Protein AF-A0A833WB26-F1 (afdb_monomer)

pLDDT: mean 73.4, std 17.18, range [27.8, 94.88]

Organism: NCBI:txid561572

Nearest PDB structures (foldseek):
  5wxl-assembly1_A  TM=3.916E-01  e=1.338E+00  Saccharomyces cerevisiae S288C

Mean predicted aligned error: 15.96 Å

Sequence (352 aa):
MNYSVNKNLWYTTKKILKSLMNDRKTENNRADESDQFDPLLIVMEIFLPLCTLGVLIVVKVLPPNPNYPAMTTQRQEGGIFETFNGYKNNTIAVVPNSTETLTFLNSMNTLWLSMWDYPGKLPLNFMVFDTKDDLQAAYWRDPYSVPLAVIFEDSKPISQHLLYEIRTNPSYTNPPSPTELYSAPVTCRKDTSHWLGGVLSIETGGSCPVNNYLHSGFLALQMIVDITKIRLDTGNTDLTVPDIKLEMFPKEAFTADWMLAFRVVIPLFMVLALSQFVTYLLILIVGEKEKKIKEGMKIMGLKDSIFWWVIVVHYLQRFCLITLCCWSNTTVYITNVSTHTLFTNIPFGSAL

Foldseek 3Di:
DDDDDDPVVVVVVVVVVVVVVVVVVVVVVCVVVPVPPPVVVVCCLQVVLVVLVVVLVCLVPQDDALWFAWFPDKDWPDFLCPLVQDPDLAEEEEDADAPQVVVLLVLLQVQQVLQDDDPPGDTRHYHHYRDPVVVVVVCVVPVVNHQKYKYFPDSHCQPDPTDIDIDGRPVDLDQDDPVDPDDDLLACRDPPPRVCCVVVVNCNRNHHSRCSCRNSSVVVVVVSSVVSNVCSVVVDPPDHDDRDIDIDDIHHIGGHPVVVVCVVVSVVSVVVSVVSLVVVLVVVVVVCVVVVVLVVVVVVVDDSVVVVVVSVVVSVVSVVVSVVVVVVVVVVVVVVVVVVVVVVPDPPPDDD

InterPro domains:
  IPR026082 ABC transporter A [PTHR19229] (41-335)

Radius of gyration: 39.88 Å; Cα contacts (8 Å, |Δi|>4): 317; chains: 1; bounding box: 68×79×128 Å

Solvent-accessible surface area (backbone atoms only — not comparable to full-atom values): 20604 Å² total; per-residue (Å²): 135,79,90,77,80,62,68,67,57,58,56,51,52,54,51,51,53,52,48,57,54,49,51,52,52,52,48,59,61,38,60,77,71,51,86,62,78,54,65,66,58,56,49,50,65,53,48,52,55,51,50,45,50,50,50,50,51,47,67,65,65,64,60,74,85,46,71,44,76,57,39,81,65,68,46,75,80,48,55,40,55,55,65,75,70,46,98,62,88,64,39,35,30,35,28,42,66,33,76,46,37,54,52,48,54,50,52,36,37,54,51,57,59,68,67,53,94,60,94,84,77,76,74,78,44,74,46,75,26,69,42,75,64,56,48,49,54,48,35,73,74,40,60,84,68,42,54,33,34,42,36,39,78,54,69,41,55,75,86,46,83,77,50,70,47,80,47,69,30,81,94,52,64,47,54,66,61,89,85,61,87,73,77,63,90,51,44,63,50,57,80,47,78,51,85,54,26,82,76,68,76,41,78,52,8,47,60,43,64,71,54,23,35,45,70,45,30,53,55,34,53,51,49,48,53,53,51,40,48,53,34,62,77,67,67,47,87,82,73,75,77,75,93,58,66,48,66,48,78,60,43,74,63,45,71,48,68,68,54,58,56,49,65,56,50,52,58,52,53,51,51,56,42,52,48,54,59,53,52,53,53,50,53,52,54,49,53,43,54,74,70,37,48,68,59,54,42,47,76,74,69,52,61,74,66,57,58,57,50,52,53,52,51,54,49,51,53,55,51,49,54,51,51,53,54,51,48,53,53,49,51,56,48,52,57,52,50,48,52,56,58,54,70,73,67,62,79,84,72,77,88,126

Structure (mmCIF, N/CA/C/O backbone):
data_AF-A0A833WB26-F1
#
_entry.id   AF-A0A833WB26-F1
#
loop_
_atom_site.group_PDB
_atom_site.id
_atom_site.type_symbol
_atom_site.label_atom_id
_atom_site.label_alt_id
_atom_site.label_comp_id
_atom_site.label_asym_id
_atom_site.label_entity_id
_atom_site.label_seq_id
_atom_site.pdbx_PDB_ins_code
_atom_site.Cartn_x
_atom_site.Cartn_y
_atom_site.Cartn_z
_atom_site.occupancy
_atom_site.B_iso_or_equiv
_atom_site.auth_seq_id
_atom_site.auth_comp_id
_atom_site.auth_asym_id
_atom_site.auth_atom_id
_atom_site.pdbx_PDB_model_num
ATOM 1 N N . MET A 1 1 ? -2.849 -41.726 -89.748 1.00 28.09 1 MET A N 1
ATOM 2 C CA . MET A 1 1 ? -3.357 -41.104 -90.987 1.00 28.09 1 MET A CA 1
ATOM 3 C C . MET A 1 1 ? -3.658 -39.642 -90.684 1.00 28.09 1 MET A C 1
ATOM 5 O O . MET A 1 1 ? -4.368 -39.378 -89.728 1.00 28.09 1 MET A O 1
ATOM 9 N N . ASN A 1 2 ? -3.052 -38.744 -91.461 1.00 29.23 2 ASN A N 1
ATOM 10 C CA . ASN A 1 2 ? -3.297 -37.302 -91.583 1.00 29.23 2 ASN A CA 1
ATOM 11 C C . ASN A 1 2 ? -3.030 -36.355 -90.400 1.00 29.23 2 ASN A C 1
ATOM 13 O O . ASN A 1 2 ? -3.883 -36.041 -89.576 1.00 29.23 2 ASN A O 1
ATOM 17 N N . TYR A 1 3 ? -1.831 -35.771 -90.484 1.00 33.31 3 TYR A N 1
ATOM 18 C CA . TYR A 1 3 ? -1.552 -34.370 -90.191 1.00 33.31 3 TYR A CA 1
ATOM 19 C C . TYR A 1 3 ? -2.647 -33.444 -90.747 1.00 33.31 3 TYR A C 1
ATOM 21 O O . TYR A 1 3 ? -2.842 -33.356 -91.956 1.00 33.31 3 TYR A O 1
ATOM 29 N N . SER A 1 4 ? -3.268 -32.667 -89.867 1.00 34.56 4 SER A N 1
ATOM 30 C CA . SER A 1 4 ? -3.793 -31.344 -90.206 1.00 34.56 4 SER A CA 1
ATOM 31 C C . SER A 1 4 ? -3.419 -30.403 -89.068 1.00 34.56 4 SER A C 1
ATOM 33 O O . SER A 1 4 ? -4.192 -30.129 -88.152 1.00 34.56 4 SER A O 1
ATOM 35 N N . VAL A 1 5 ? -2.152 -29.985 -89.085 1.00 43.03 5 VAL A N 1
ATOM 36 C CA . VAL A 1 5 ? -1.628 -28.959 -88.186 1.00 43.03 5 VAL A CA 1
ATOM 37 C C . VAL A 1 5 ? -2.242 -27.627 -88.595 1.00 43.03 5 VAL A C 1
ATOM 39 O O . VAL A 1 5 ? -2.109 -27.152 -89.723 1.00 43.03 5 VAL A O 1
ATOM 42 N N . ASN A 1 6 ? -2.951 -27.051 -87.638 1.00 41.75 6 ASN A N 1
ATOM 43 C CA . ASN A 1 6 ? -3.717 -25.828 -87.729 1.00 41.75 6 ASN A CA 1
ATOM 44 C C . ASN A 1 6 ? -2.808 -24.628 -88.081 1.00 41.75 6 ASN A C 1
ATOM 46 O O . ASN A 1 6 ? -2.113 -24.089 -87.217 1.00 41.75 6 ASN A O 1
ATOM 50 N N . LYS A 1 7 ? -2.817 -24.189 -89.352 1.00 47.81 7 LYS A N 1
ATOM 51 C CA . LYS A 1 7 ? -2.104 -22.986 -89.844 1.00 47.81 7 LYS A CA 1
ATOM 52 C C . LYS A 1 7 ? -2.431 -21.723 -89.033 1.00 47.81 7 LYS A C 1
ATOM 54 O O . LYS A 1 7 ? -1.592 -20.825 -88.956 1.00 47.81 7 LYS A O 1
ATOM 59 N N . ASN A 1 8 ? -3.593 -21.669 -88.378 1.00 48.38 8 ASN A N 1
ATOM 60 C CA . ASN A 1 8 ? -3.980 -20.527 -87.551 1.00 48.38 8 ASN A CA 1
ATOM 61 C C . ASN A 1 8 ? -3.192 -20.459 -86.238 1.00 48.38 8 ASN A C 1
ATOM 63 O O . ASN A 1 8 ? -2.935 -19.362 -85.747 1.00 48.38 8 ASN A O 1
ATOM 67 N N . LEU A 1 9 ? -2.722 -21.588 -85.699 1.00 44.88 9 LEU A N 1
ATOM 68 C CA . LEU A 1 9 ? -1.965 -21.593 -84.445 1.00 44.88 9 LEU A CA 1
ATOM 69 C C . LEU A 1 9 ? -0.570 -20.975 -84.635 1.00 44.88 9 LEU A C 1
ATOM 71 O O . LEU A 1 9 ? -0.159 -20.140 -83.835 1.00 44.88 9 LEU A O 1
ATOM 75 N N . TRP A 1 10 ? 0.099 -21.281 -85.755 1.00 40.69 10 TRP A N 1
ATOM 76 C CA . TRP A 1 10 ? 1.429 -20.746 -86.080 1.00 40.69 10 TRP A CA 1
ATOM 77 C C . TRP A 1 10 ? 1.415 -19.237 -86.374 1.00 40.69 10 TRP A C 1
ATOM 79 O O . TRP A 1 10 ? 2.303 -18.502 -85.932 1.00 40.69 10 TRP A O 1
ATOM 89 N N . TYR A 1 11 ? 0.379 -18.746 -87.066 1.00 43.97 11 TYR A N 1
ATOM 90 C CA . TYR A 1 11 ? 0.199 -17.309 -87.309 1.00 43.97 11 TYR A CA 1
ATOM 91 C C . TYR A 1 11 ? -0.094 -16.531 -86.020 1.00 43.97 11 TYR A C 1
ATOM 93 O O . TYR A 1 11 ? 0.410 -15.418 -85.847 1.00 43.97 11 TYR A O 1
ATOM 101 N N . THR A 1 12 ? -0.834 -17.132 -85.086 1.00 51.19 12 THR A N 1
ATOM 102 C CA . THR A 1 12 ? -1.170 -16.505 -83.800 1.00 51.19 12 THR A CA 1
ATOM 103 C C . THR A 1 12 ? 0.053 -16.448 -82.879 1.00 51.19 12 THR A C 1
ATOM 105 O O . THR A 1 12 ? 0.361 -15.388 -82.335 1.00 51.19 12 THR A O 1
ATOM 108 N N . THR A 1 13 ? 0.856 -17.517 -82.810 1.00 46.50 13 THR A N 1
ATOM 109 C CA . THR A 1 13 ? 2.117 -17.522 -82.045 1.00 46.50 13 THR A CA 1
ATOM 110 C C . THR A 1 13 ? 3.165 -16.565 -82.612 1.00 46.50 13 THR A C 1
ATOM 112 O O . THR A 1 13 ? 3.877 -15.913 -81.851 1.00 46.50 13 THR A O 1
ATOM 115 N N . LYS A 1 14 ? 3.239 -16.397 -83.939 1.00 51.91 14 LYS A N 1
ATOM 116 C CA . LYS A 1 14 ? 4.192 -15.467 -84.570 1.00 51.91 14 LYS A CA 1
ATOM 117 C C . LYS A 1 14 ? 3.815 -13.996 -84.339 1.00 51.91 14 LYS A C 1
ATOM 119 O O . LYS A 1 14 ? 4.703 -13.151 -84.238 1.00 51.91 14 LYS A O 1
ATOM 124 N N . LYS A 1 15 ? 2.517 -13.689 -84.212 1.00 52.72 15 LYS A N 1
ATOM 125 C CA . LYS A 1 15 ? 2.002 -12.343 -83.901 1.00 52.72 15 LYS A CA 1
ATOM 126 C C . LYS A 1 15 ? 2.241 -11.967 -82.432 1.00 52.72 15 LYS A C 1
ATOM 128 O O . LYS A 1 15 ? 2.684 -10.854 -82.166 1.00 52.72 15 LYS A O 1
ATOM 133 N N . ILE A 1 16 ? 2.053 -12.914 -81.510 1.00 62.25 16 ILE A N 1
ATOM 134 C CA . ILE A 1 16 ? 2.321 -12.730 -80.072 1.00 62.25 16 ILE A CA 1
ATOM 135 C C . ILE A 1 16 ? 3.827 -12.583 -79.810 1.00 62.25 16 ILE A C 1
ATOM 137 O O . ILE A 1 16 ? 4.239 -11.656 -79.120 1.00 62.25 16 ILE A O 1
ATOM 141 N N . LEU A 1 17 ? 4.674 -13.407 -80.438 1.00 51.88 17 LEU A N 1
ATOM 142 C CA . LEU A 1 17 ? 6.130 -13.304 -80.286 1.00 51.88 17 LEU A CA 1
ATOM 143 C C . LEU A 1 17 ? 6.686 -11.992 -80.869 1.00 51.88 17 LEU A C 1
ATOM 145 O O . LEU A 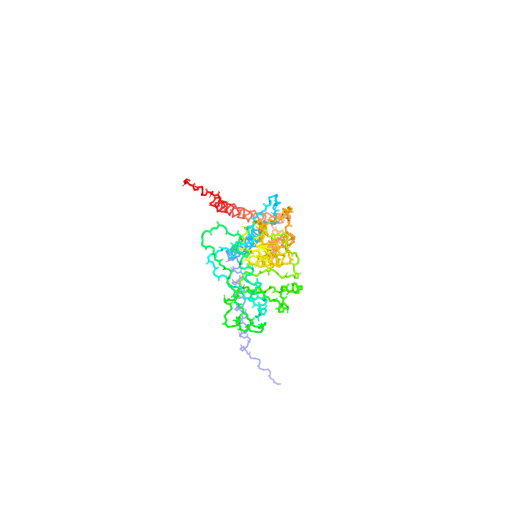1 17 ? 7.603 -11.403 -80.303 1.00 51.88 17 LEU A O 1
ATOM 149 N N . LYS A 1 18 ? 6.112 -11.491 -81.973 1.00 54.81 18 LYS A N 1
ATOM 150 C CA . LYS A 1 18 ? 6.490 -10.191 -82.547 1.00 54.81 18 LYS A CA 1
ATOM 151 C C . LYS A 1 18 ? 6.025 -9.011 -81.681 1.00 54.81 18 LYS A C 1
ATOM 153 O O . LYS A 1 18 ? 6.738 -8.017 -81.643 1.00 54.81 18 LYS A O 1
ATOM 158 N N . SER A 1 19 ? 4.905 -9.138 -80.960 1.00 56.72 19 SER A N 1
ATOM 159 C CA . SER A 1 19 ? 4.464 -8.153 -79.956 1.00 56.72 19 SER A CA 1
ATOM 160 C C . SER A 1 19 ? 5.406 -8.137 -78.751 1.00 56.72 19 SER A C 1
ATOM 162 O O . SER A 1 19 ? 5.963 -7.096 -78.435 1.00 56.72 19 SER A O 1
ATOM 164 N N . LEU A 1 20 ? 5.720 -9.308 -78.186 1.00 55.00 20 LEU A N 1
ATOM 165 C CA . LEU A 1 20 ? 6.611 -9.436 -77.026 1.00 55.00 20 LEU A CA 1
ATOM 166 C C . LEU A 1 20 ? 8.060 -9.004 -77.313 1.00 55.00 20 LEU A C 1
ATOM 168 O O . LEU A 1 20 ? 8.750 -8.510 -76.425 1.00 55.00 20 LEU A O 1
ATOM 172 N N . MET A 1 21 ? 8.545 -9.163 -78.550 1.00 53.06 21 MET A N 1
ATOM 173 C CA . MET A 1 21 ? 9.855 -8.634 -78.955 1.00 53.06 21 MET A CA 1
ATOM 174 C C . MET A 1 21 ? 9.839 -7.116 -79.188 1.00 53.06 21 MET A C 1
ATOM 176 O O . MET A 1 21 ? 10.875 -6.476 -79.024 1.00 53.06 21 MET A O 1
ATOM 180 N N . ASN A 1 22 ? 8.693 -6.534 -79.558 1.00 49.31 22 ASN A N 1
ATOM 181 C CA . ASN A 1 22 ? 8.547 -5.088 -79.728 1.00 49.31 22 ASN A CA 1
ATOM 182 C C . ASN A 1 22 ? 8.362 -4.379 -78.375 1.00 49.31 22 ASN A C 1
ATOM 184 O O . ASN A 1 22 ? 8.933 -3.308 -78.179 1.00 49.31 22 ASN A O 1
ATOM 188 N N . ASP A 1 23 ? 7.673 -5.024 -77.428 1.00 52.50 23 ASP A N 1
ATOM 189 C CA . ASP A 1 23 ? 7.557 -4.588 -76.031 1.00 52.50 23 ASP A CA 1
ATOM 190 C C . ASP A 1 23 ? 8.924 -4.623 -75.331 1.00 52.50 23 ASP A C 1
ATOM 192 O O . ASP A 1 23 ? 9.338 -3.630 -74.744 1.00 52.50 23 ASP A O 1
ATOM 196 N N . ARG A 1 24 ? 9.726 -5.681 -75.528 1.00 47.38 24 ARG A N 1
ATOM 197 C CA . ARG A 1 24 ? 11.101 -5.737 -74.990 1.00 47.38 24 ARG A CA 1
ATOM 198 C C . ARG A 1 24 ? 12.038 -4.688 -75.609 1.00 47.38 24 ARG A C 1
ATOM 200 O O . ARG A 1 24 ? 12.962 -4.213 -74.957 1.00 47.38 24 ARG A O 1
ATOM 207 N N . LYS A 1 25 ? 11.816 -4.306 -76.874 1.00 46.22 25 LYS A N 1
ATOM 208 C CA . LYS A 1 25 ? 12.602 -3.260 -77.555 1.00 46.22 25 LYS A CA 1
ATOM 209 C C . LYS A 1 25 ? 12.180 -1.847 -77.132 1.00 46.22 25 LYS A C 1
ATOM 211 O O . LYS A 1 25 ? 13.018 -0.955 -77.111 1.00 46.22 25 LYS A O 1
ATOM 216 N N . THR A 1 26 ? 10.915 -1.647 -76.756 1.00 41.16 26 THR A N 1
ATOM 217 C CA . THR A 1 26 ? 10.441 -0.393 -76.144 1.00 41.16 26 THR A CA 1
ATOM 218 C C . THR A 1 26 ? 10.771 -0.307 -74.656 1.00 41.16 26 THR A C 1
ATOM 220 O O . THR A 1 26 ? 10.942 0.794 -74.159 1.00 41.16 26 THR A O 1
ATOM 223 N N . GLU A 1 27 ? 10.939 -1.427 -73.956 1.00 45.81 27 GLU A N 1
ATOM 224 C CA . GLU A 1 27 ? 11.444 -1.471 -72.579 1.00 45.81 27 GLU A CA 1
ATOM 225 C C . GLU A 1 27 ? 12.950 -1.178 -72.516 1.00 45.81 27 GLU A C 1
ATOM 227 O O . GLU A 1 27 ? 13.361 -0.352 -71.715 1.00 45.81 27 GLU A O 1
ATOM 232 N N . ASN A 1 28 ? 13.763 -1.704 -73.443 1.00 40.66 28 ASN A N 1
ATOM 233 C CA . ASN A 1 28 ? 15.179 -1.314 -73.551 1.00 40.66 28 ASN A CA 1
ATOM 234 C C . ASN A 1 28 ? 15.384 0.141 -74.008 1.00 40.66 28 ASN A C 1
ATOM 236 O O . ASN A 1 28 ? 16.352 0.766 -73.595 1.00 40.66 28 ASN A O 1
ATOM 240 N N . ASN A 1 29 ? 14.486 0.689 -74.835 1.00 35.72 29 ASN A N 1
ATOM 241 C CA . ASN A 1 29 ? 14.531 2.106 -75.210 1.00 35.72 29 ASN A CA 1
ATOM 242 C C . ASN A 1 29 ? 13.906 3.027 -74.140 1.00 35.72 29 ASN A C 1
ATOM 244 O O . ASN A 1 29 ? 14.182 4.217 -74.160 1.00 35.72 29 ASN A O 1
ATOM 248 N N . ARG A 1 30 ? 13.096 2.499 -73.206 1.00 33.34 30 ARG A N 1
ATOM 249 C CA . ARG A 1 30 ? 12.669 3.214 -71.986 1.00 33.34 30 ARG A CA 1
ATOM 250 C C . ARG A 1 30 ? 13.653 3.062 -70.833 1.00 33.34 30 ARG A C 1
ATOM 252 O O . ARG A 1 30 ? 13.645 3.908 -69.960 1.00 33.34 30 ARG A O 1
ATOM 259 N N . ALA A 1 31 ? 14.504 2.041 -70.828 1.00 40.03 31 ALA A N 1
ATOM 260 C CA . ALA A 1 31 ? 15.554 1.886 -69.823 1.00 40.03 31 ALA A CA 1
ATOM 261 C C . ALA A 1 31 ? 16.672 2.939 -69.961 1.00 40.03 31 ALA A C 1
ATOM 263 O O . ALA A 1 31 ? 17.399 3.172 -69.001 1.00 40.03 31 ALA A O 1
ATOM 264 N N . ASP A 1 32 ? 16.782 3.589 -71.126 1.00 34.16 32 ASP A N 1
ATOM 265 C CA . ASP A 1 32 ? 17.626 4.778 -71.343 1.00 34.16 32 ASP A CA 1
ATOM 266 C C . ASP A 1 32 ? 16.893 6.089 -70.958 1.00 34.16 32 ASP A C 1
ATOM 268 O O . ASP A 1 32 ? 17.500 7.142 -70.811 1.00 34.16 32 ASP A O 1
ATOM 272 N N . GLU A 1 33 ? 15.577 6.016 -70.723 1.00 37.03 33 GLU A N 1
ATOM 273 C CA . GLU A 1 33 ? 14.699 7.109 -70.271 1.00 37.03 33 GLU A CA 1
ATOM 274 C C . GLU A 1 33 ? 13.988 6.714 -68.960 1.00 37.03 33 GLU A C 1
ATOM 276 O O . GLU A 1 33 ? 12.815 6.991 -68.724 1.00 37.03 33 GLU A O 1
ATOM 281 N N . SER A 1 34 ? 14.701 5.983 -68.102 1.00 33.09 34 SER A N 1
ATOM 282 C CA . SER A 1 34 ? 14.280 5.665 -66.739 1.00 33.09 34 SER A CA 1
ATOM 283 C C . SER A 1 34 ? 15.475 5.634 -65.784 1.00 33.09 34 SER A C 1
ATOM 285 O O . SER A 1 34 ? 15.494 4.867 -64.824 1.00 33.09 34 SER A O 1
ATOM 287 N N . ASP A 1 35 ? 16.411 6.569 -65.961 1.00 42.72 35 ASP A N 1
ATOM 288 C CA . ASP A 1 35 ? 17.008 7.286 -64.823 1.00 42.72 35 ASP A CA 1
ATOM 289 C C . ASP A 1 35 ? 15.943 8.216 -64.193 1.00 42.72 35 ASP A C 1
ATOM 291 O O . ASP A 1 35 ? 16.175 9.383 -63.872 1.00 42.72 35 ASP A O 1
ATOM 295 N N . GLN A 1 36 ? 14.722 7.697 -64.019 1.00 38.12 36 GLN A N 1
ATOM 296 C CA . GLN A 1 36 ? 13.722 8.317 -63.181 1.00 38.12 36 GLN A CA 1
ATOM 297 C C . GLN A 1 36 ? 14.210 8.060 -61.763 1.00 38.12 36 GLN A C 1
ATOM 299 O O . GLN A 1 36 ? 14.011 7.003 -61.177 1.00 38.12 36 GLN A O 1
ATOM 304 N N . PHE A 1 37 ? 14.948 9.042 -61.264 1.00 49.12 37 PHE A N 1
ATOM 305 C CA . PHE A 1 37 ? 15.124 9.348 -59.860 1.00 49.12 37 PHE A CA 1
ATOM 306 C C . PHE A 1 37 ? 13.787 9.109 -59.146 1.00 49.12 37 PHE A C 1
ATOM 308 O O . PHE A 1 37 ? 12.926 9.983 -59.181 1.00 49.12 37 PHE A O 1
ATOM 315 N N . ASP A 1 38 ? 13.565 7.912 -58.594 1.00 45.72 38 ASP A N 1
ATOM 316 C CA . ASP A 1 38 ? 12.311 7.561 -5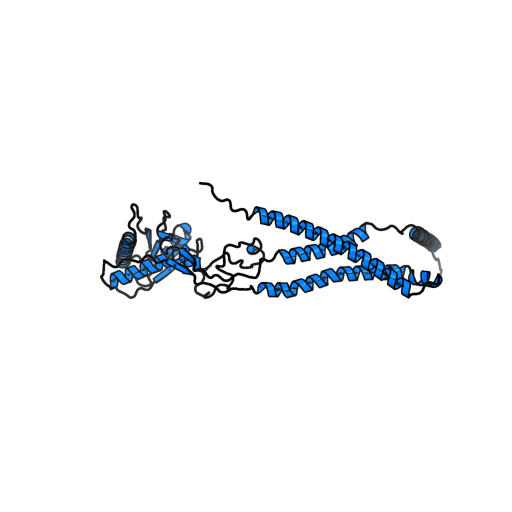7.932 1.00 45.72 38 ASP A CA 1
ATOM 317 C C . ASP A 1 38 ? 12.274 8.310 -56.596 1.00 45.72 38 ASP A C 1
ATOM 319 O O . ASP A 1 38 ? 12.928 7.892 -55.631 1.00 45.72 38 ASP A O 1
ATOM 323 N N . PRO A 1 39 ? 11.525 9.425 -56.488 1.00 55.66 39 PRO A N 1
ATOM 324 C CA . PRO A 1 39 ? 11.541 10.237 -55.276 1.00 55.66 39 PRO A CA 1
ATOM 325 C C . PRO A 1 39 ? 11.022 9.432 -54.079 1.00 55.66 39 PRO A C 1
ATOM 327 O O . PRO A 1 39 ? 11.408 9.685 -52.944 1.00 55.66 39 PRO A O 1
ATOM 330 N N . LEU A 1 40 ? 10.191 8.419 -54.333 1.00 57.34 40 LEU A N 1
ATOM 331 C CA . LEU A 1 40 ? 9.609 7.547 -53.324 1.00 57.34 40 LEU A CA 1
ATOM 332 C C . LEU A 1 40 ? 10.649 6.616 -52.680 1.00 57.34 40 LEU A C 1
ATOM 334 O O . LEU A 1 40 ? 10.592 6.398 -51.472 1.00 57.34 40 LEU A O 1
ATOM 338 N N . LEU A 1 41 ? 11.636 6.136 -53.445 1.00 63.09 41 LEU A N 1
ATOM 339 C CA . LEU A 1 41 ? 12.717 5.297 -52.921 1.00 63.09 41 LEU A CA 1
ATOM 340 C C . LEU A 1 41 ? 13.635 6.110 -51.998 1.00 63.09 41 LEU A C 1
ATOM 342 O O . LEU A 1 41 ? 13.956 5.665 -50.904 1.00 63.09 41 LEU A O 1
ATOM 346 N N . ILE A 1 42 ? 13.969 7.341 -52.397 1.00 63.53 42 ILE A N 1
ATOM 347 C CA . ILE A 1 42 ? 14.797 8.270 -51.609 1.00 63.53 42 ILE A CA 1
ATOM 348 C C . ILE A 1 42 ? 14.058 8.723 -50.344 1.00 63.53 42 ILE A C 1
ATOM 350 O O . ILE A 1 42 ? 14.654 8.840 -49.272 1.00 63.53 42 ILE A O 1
ATOM 354 N N . VAL A 1 43 ? 12.745 8.949 -50.443 1.00 63.78 43 VAL A N 1
ATOM 355 C CA . VAL A 1 43 ? 11.903 9.246 -49.280 1.00 63.78 43 VAL A CA 1
ATOM 356 C C . VAL A 1 43 ? 11.903 8.065 -48.309 1.00 63.78 43 VAL A C 1
ATOM 358 O O . VAL A 1 43 ? 12.092 8.283 -47.117 1.00 63.78 43 VAL A O 1
ATOM 361 N N . MET A 1 44 ? 11.774 6.821 -48.779 1.00 64.56 44 MET A N 1
ATOM 362 C CA . MET A 1 44 ? 11.852 5.639 -47.909 1.00 64.56 44 MET A CA 1
ATOM 363 C C . MET A 1 44 ? 13.254 5.407 -47.324 1.00 64.56 44 MET A C 1
ATOM 365 O O . MET A 1 44 ? 13.376 5.031 -46.156 1.00 64.56 44 MET A O 1
ATOM 369 N N . GLU A 1 45 ? 14.304 5.682 -48.097 1.00 67.44 45 GLU A N 1
ATOM 370 C CA . GLU A 1 45 ? 15.710 5.571 -47.692 1.00 67.44 45 GLU A CA 1
ATOM 371 C C . GLU A 1 45 ? 16.061 6.538 -46.553 1.00 67.44 45 GLU A C 1
ATOM 373 O O . GLU A 1 45 ? 16.816 6.183 -45.651 1.00 67.44 45 GLU A O 1
ATOM 378 N N . ILE A 1 46 ? 15.476 7.739 -46.550 1.00 69.94 46 ILE A N 1
ATOM 379 C CA . ILE A 1 46 ? 15.699 8.754 -45.513 1.00 69.94 46 ILE A CA 1
ATOM 380 C C . ILE A 1 46 ? 14.736 8.562 -44.335 1.00 69.94 46 ILE A C 1
ATOM 382 O O . ILE A 1 46 ? 15.148 8.616 -43.176 1.00 69.94 46 ILE A O 1
ATOM 386 N N . PHE A 1 47 ? 13.455 8.319 -44.605 1.00 71.12 47 PHE A N 1
ATOM 387 C CA . PHE A 1 47 ? 12.416 8.307 -43.576 1.00 71.12 47 PHE A CA 1
ATOM 388 C C . PHE A 1 47 ? 12.512 7.083 -42.660 1.00 71.12 47 PHE A C 1
ATOM 390 O O . PHE A 1 47 ? 12.343 7.205 -41.450 1.00 71.12 47 PHE A O 1
ATOM 397 N N . LEU A 1 48 ? 12.849 5.911 -43.203 1.00 71.44 48 LEU A N 1
ATOM 398 C CA . LEU A 1 48 ? 12.918 4.674 -42.427 1.00 71.44 48 LEU A CA 1
ATOM 399 C C . LEU A 1 48 ? 13.997 4.693 -41.321 1.00 71.44 48 LEU A C 1
ATOM 401 O O . LEU A 1 48 ? 13.654 4.411 -40.168 1.00 71.44 48 LEU A O 1
ATOM 405 N N . PRO A 1 49 ? 15.265 5.074 -41.582 1.00 70.81 49 PRO A N 1
ATOM 406 C CA . PRO A 1 49 ? 16.255 5.208 -40.516 1.00 70.81 49 PRO A CA 1
ATOM 407 C C . PRO A 1 49 ? 15.892 6.315 -39.517 1.00 70.81 49 PRO A C 1
ATOM 409 O O . PRO A 1 49 ? 16.060 6.115 -38.314 1.00 70.81 49 PRO A O 1
ATOM 412 N N . LEU A 1 50 ? 15.317 7.435 -39.976 1.00 73.38 50 LEU A N 1
ATOM 413 C CA . LEU A 1 50 ? 14.812 8.503 -39.102 1.00 73.38 50 LEU A CA 1
ATOM 414 C C . LEU A 1 50 ? 13.713 8.005 -38.153 1.00 73.38 50 LEU A C 1
ATOM 416 O O . LEU A 1 50 ? 13.750 8.320 -36.965 1.00 73.38 50 LEU A O 1
ATOM 420 N N . CYS A 1 51 ? 12.786 7.173 -38.632 1.00 73.12 51 CYS A N 1
ATOM 421 C CA . CYS A 1 51 ? 11.769 6.548 -37.790 1.00 73.12 51 CYS A CA 1
ATOM 422 C C . CYS A 1 51 ? 12.385 5.600 -36.754 1.00 73.12 51 CYS A C 1
ATOM 424 O O . CYS A 1 51 ? 12.027 5.679 -35.582 1.00 73.12 51 CYS A O 1
ATOM 426 N N . THR A 1 52 ? 13.336 4.740 -37.138 1.00 72.75 52 THR A N 1
ATOM 427 C CA . THR A 1 52 ? 13.984 3.817 -36.181 1.00 72.75 52 THR A CA 1
ATOM 428 C C . THR A 1 52 ? 14.806 4.547 -35.113 1.00 72.75 52 THR A C 1
ATOM 430 O O . THR A 1 52 ? 14.775 4.171 -33.941 1.00 72.75 52 THR A O 1
ATOM 433 N N . LEU A 1 53 ? 15.485 5.638 -35.483 1.00 73.12 53 LEU A N 1
ATOM 434 C CA . LEU A 1 53 ? 16.220 6.493 -34.550 1.00 73.12 53 LEU A CA 1
ATOM 435 C C . LEU A 1 53 ? 15.277 7.305 -33.656 1.00 73.12 53 LEU A C 1
ATOM 437 O O . LEU A 1 53 ? 15.531 7.433 -32.460 1.00 73.12 53 LEU A O 1
ATOM 441 N N . GLY A 1 54 ? 14.160 7.794 -34.198 1.00 73.19 54 GLY A N 1
ATOM 442 C CA . GLY A 1 54 ? 13.100 8.429 -33.417 1.00 73.19 54 GLY A CA 1
ATOM 443 C C . GLY A 1 54 ? 12.525 7.481 -32.363 1.00 73.19 54 GLY A C 1
ATOM 444 O O . GLY A 1 54 ? 12.405 7.856 -31.199 1.00 73.19 54 GLY A O 1
ATOM 445 N N . VAL A 1 55 ? 12.272 6.222 -32.733 1.00 72.88 55 VAL A N 1
ATOM 446 C CA . VAL A 1 55 ? 11.845 5.174 -31.793 1.00 72.88 55 VAL A CA 1
ATOM 447 C C . VAL A 1 55 ? 12.908 4.930 -30.717 1.00 72.88 55 VAL A C 1
ATOM 449 O O . VAL A 1 55 ? 12.560 4.847 -29.545 1.00 72.88 55 VAL A O 1
ATOM 452 N N . LEU A 1 56 ? 14.198 4.892 -31.062 1.00 72.06 56 LEU A N 1
ATOM 453 C CA . LEU A 1 56 ? 15.294 4.761 -30.089 1.00 72.06 56 LEU A CA 1
ATOM 454 C C . LEU A 1 56 ? 15.364 5.927 -29.091 1.00 72.06 56 LEU A C 1
ATOM 456 O O . LEU A 1 56 ? 15.587 5.704 -27.900 1.00 72.06 56 LEU A O 1
ATOM 460 N N . ILE A 1 57 ? 15.170 7.164 -29.558 1.00 72.06 57 ILE A N 1
ATOM 461 C CA . ILE A 1 57 ? 15.131 8.354 -28.696 1.00 72.06 57 ILE A CA 1
ATOM 462 C C . ILE A 1 57 ? 13.949 8.256 -27.732 1.00 72.06 57 ILE A C 1
ATOM 464 O O . ILE A 1 57 ? 14.124 8.431 -26.527 1.00 72.06 57 ILE A O 1
ATOM 468 N N . VAL A 1 58 ? 12.769 7.904 -28.242 1.00 70.12 58 VAL A N 1
ATOM 469 C CA . VAL A 1 58 ? 11.563 7.706 -27.431 1.00 70.12 58 VAL A CA 1
ATOM 470 C C . VAL A 1 58 ? 11.786 6.595 -26.396 1.00 70.12 58 VAL A C 1
ATOM 472 O O . VAL A 1 58 ? 11.586 6.823 -25.209 1.00 70.12 58 VAL A O 1
ATOM 475 N N . VAL A 1 59 ? 12.321 5.437 -26.793 1.00 71.00 59 VAL A N 1
ATOM 476 C CA . VAL A 1 59 ? 12.650 4.317 -25.886 1.00 71.00 59 VAL A CA 1
ATOM 477 C C . VAL A 1 59 ? 13.655 4.716 -24.799 1.00 71.00 59 VAL A C 1
ATOM 479 O O . VAL A 1 59 ? 13.601 4.178 -23.696 1.00 71.00 59 VAL A O 1
ATOM 482 N N . LYS A 1 60 ? 14.559 5.663 -25.072 1.00 71.25 60 LYS A N 1
ATOM 483 C CA . LYS A 1 60 ? 15.543 6.146 -24.094 1.00 71.25 60 LYS A CA 1
ATOM 484 C C . LYS A 1 60 ? 14.988 7.202 -23.132 1.00 71.25 60 LYS A C 1
ATOM 486 O O . LYS A 1 60 ? 15.449 7.265 -21.997 1.00 71.25 60 LYS A O 1
ATOM 491 N N . VAL A 1 61 ? 14.061 8.045 -23.583 1.00 68.06 61 VAL A N 1
ATOM 492 C CA . VAL A 1 61 ? 13.529 9.184 -22.805 1.00 68.06 61 VAL A CA 1
ATOM 493 C C . VAL A 1 61 ? 12.299 8.800 -21.982 1.00 68.06 61 VAL A C 1
ATOM 495 O O . VAL A 1 61 ? 12.029 9.416 -20.958 1.00 68.06 61 VAL A O 1
ATOM 498 N N . LEU A 1 62 ? 11.558 7.781 -22.413 1.00 67.81 62 LEU A N 1
ATOM 499 C CA . LEU A 1 62 ? 10.355 7.310 -21.734 1.00 67.81 62 LEU A CA 1
ATOM 500 C C . LEU A 1 62 ? 10.579 6.752 -20.313 1.00 67.81 62 LEU A C 1
ATOM 502 O O . LEU A 1 62 ? 9.731 7.005 -19.457 1.00 67.81 62 LEU A O 1
ATOM 506 N N . PRO A 1 63 ? 11.644 5.987 -20.012 1.00 69.19 63 PRO A N 1
ATOM 507 C CA . PRO A 1 63 ? 11.805 5.423 -18.679 1.00 69.19 63 PRO A CA 1
ATOM 508 C C . PRO A 1 63 ? 12.091 6.518 -17.633 1.00 69.19 63 PRO A C 1
ATOM 510 O O . PRO A 1 63 ? 12.880 7.425 -17.908 1.00 69.19 63 PRO A O 1
ATOM 513 N N . PRO A 1 64 ? 11.489 6.443 -16.427 1.00 67.69 64 PRO A N 1
ATOM 514 C CA . PRO A 1 64 ? 11.763 7.391 -15.342 1.00 67.69 64 PRO A CA 1
ATOM 515 C C . PRO A 1 64 ? 13.237 7.331 -14.913 1.00 67.69 64 PRO A C 1
ATOM 517 O O . PRO A 1 64 ? 13.957 6.425 -15.292 1.00 67.69 64 PRO A O 1
ATOM 520 N N . ASN A 1 65 ? 13.739 8.265 -14.108 1.00 71.56 65 ASN A N 1
ATOM 521 C CA . ASN A 1 65 ? 15.118 8.148 -13.615 1.00 71.56 65 ASN A CA 1
ATOM 522 C C . ASN A 1 65 ? 15.261 6.903 -12.702 1.00 71.56 65 ASN A C 1
ATOM 524 O O . ASN A 1 65 ? 14.513 6.802 -11.730 1.00 71.56 65 ASN A O 1
ATOM 528 N N . PRO A 1 66 ? 16.204 5.972 -12.963 1.00 73.81 66 PRO A N 1
ATOM 529 C CA . PRO A 1 66 ? 16.397 4.788 -12.121 1.00 73.81 66 PRO A CA 1
ATOM 530 C C . PRO A 1 66 ? 17.092 5.093 -10.791 1.00 73.81 66 PRO A C 1
ATOM 532 O O . PRO A 1 66 ? 17.092 4.243 -9.902 1.00 73.81 66 PRO A O 1
ATOM 535 N N . ASN A 1 67 ? 17.718 6.264 -10.658 1.00 78.38 67 ASN A N 1
ATOM 536 C CA . ASN A 1 67 ? 18.501 6.630 -9.486 1.00 78.38 67 ASN A CA 1
ATOM 537 C C . ASN A 1 67 ? 17.642 7.420 -8.499 1.00 78.38 67 ASN A C 1
ATOM 539 O O . ASN A 1 67 ? 17.304 8.581 -8.745 1.00 78.38 67 ASN A O 1
ATOM 543 N N . TYR A 1 68 ? 17.348 6.802 -7.360 1.00 79.50 68 TYR A N 1
ATOM 544 C CA . TYR A 1 68 ? 16.625 7.424 -6.261 1.00 79.50 68 TYR A CA 1
ATOM 545 C C . TYR A 1 68 ? 17.617 7.891 -5.188 1.00 79.50 68 TYR A C 1
ATOM 547 O O . TYR A 1 68 ? 18.404 7.075 -4.690 1.00 79.50 68 TYR A O 1
ATOM 555 N N . PRO A 1 69 ? 17.601 9.183 -4.809 1.00 80.31 69 PRO A N 1
ATOM 556 C CA . PRO A 1 69 ? 18.491 9.697 -3.776 1.00 80.31 69 PRO A CA 1
ATOM 557 C C . PRO A 1 69 ? 18.181 9.072 -2.409 1.00 80.31 69 PRO A C 1
ATOM 559 O O . PRO A 1 69 ? 17.077 8.571 -2.165 1.00 80.31 69 PRO A O 1
ATOM 562 N N . ALA A 1 70 ? 19.170 9.113 -1.514 1.00 84.12 70 ALA A N 1
ATOM 563 C CA . ALA A 1 70 ? 18.986 8.712 -0.126 1.00 84.12 70 ALA A CA 1
ATOM 564 C C . ALA A 1 70 ? 17.962 9.624 0.569 1.00 84.12 70 ALA A C 1
ATOM 566 O O . ALA A 1 70 ? 17.933 10.837 0.353 1.00 84.12 70 ALA A O 1
ATOM 567 N N . MET A 1 71 ? 17.131 9.024 1.414 1.00 79.81 71 MET A N 1
ATOM 568 C CA . MET A 1 71 ? 16.177 9.708 2.277 1.00 79.81 71 MET A CA 1
ATOM 569 C C . MET A 1 71 ? 16.794 9.824 3.660 1.00 79.81 71 MET A C 1
ATOM 571 O O . MET A 1 71 ? 16.814 8.851 4.404 1.00 79.81 71 MET A O 1
ATOM 575 N N . THR A 1 72 ? 17.328 10.998 3.981 1.00 78.69 72 THR A N 1
ATOM 576 C CA . THR A 1 72 ? 18.018 11.260 5.253 1.00 78.69 72 THR A CA 1
ATOM 577 C C . THR A 1 72 ? 17.095 11.820 6.330 1.00 78.69 72 THR A C 1
ATOM 579 O O . THR A 1 72 ? 17.403 11.725 7.513 1.00 78.69 72 THR A O 1
ATOM 582 N N . THR A 1 73 ? 15.961 12.399 5.938 1.00 77.31 73 THR A N 1
ATOM 583 C CA . THR A 1 73 ? 14.966 12.949 6.859 1.00 77.31 73 THR A CA 1
ATOM 584 C C . THR A 1 73 ? 13.938 11.888 7.212 1.00 77.31 73 THR A C 1
ATOM 586 O O . THR A 1 73 ? 13.342 11.286 6.314 1.00 77.31 73 THR A O 1
ATOM 589 N N . GLN A 1 74 ? 13.690 11.708 8.506 1.00 74.25 74 GLN A N 1
ATOM 590 C CA . GLN A 1 74 ? 12.523 10.969 8.962 1.00 74.25 74 GLN A CA 1
ATOM 591 C C . GLN A 1 74 ? 11.256 11.720 8.536 1.00 74.25 74 GLN A C 1
ATOM 593 O O . GLN A 1 74 ? 11.202 12.953 8.574 1.00 74.25 74 GLN A O 1
ATOM 598 N N . ARG A 1 75 ? 10.265 10.977 8.044 1.00 70.69 75 ARG A N 1
ATOM 599 C CA . ARG A 1 75 ? 9.008 11.541 7.554 1.00 70.69 75 ARG A CA 1
ATOM 600 C C . ARG A 1 75 ? 7.891 11.125 8.496 1.00 70.69 75 ARG A C 1
ATOM 602 O O . ARG A 1 75 ? 7.588 9.936 8.602 1.00 70.69 75 ARG A O 1
ATOM 609 N N . GLN A 1 76 ? 7.299 12.114 9.158 1.00 65.12 76 GLN A N 1
ATOM 610 C CA . GLN A 1 76 ? 6.074 11.933 9.928 1.00 65.12 76 GLN A CA 1
ATOM 611 C C . GLN A 1 76 ? 4.898 11.852 8.956 1.00 65.12 76 GLN A C 1
ATOM 613 O O . GLN A 1 76 ? 4.691 12.763 8.155 1.00 65.12 76 GLN A O 1
ATOM 618 N N . GLU A 1 77 ? 4.160 10.747 9.009 1.00 69.00 77 GLU A N 1
ATOM 619 C CA . GLU A 1 77 ? 3.018 10.502 8.118 1.00 69.00 77 GLU A CA 1
ATOM 620 C C . GLU A 1 77 ? 1.697 11.001 8.718 1.00 69.00 77 GLU A C 1
ATOM 622 O O . GLU A 1 77 ? 0.770 11.322 7.981 1.00 69.00 77 GLU A O 1
ATOM 627 N N . GLY A 1 78 ? 1.622 11.127 10.047 1.00 74.69 78 GLY A N 1
ATOM 628 C CA . GLY A 1 78 ? 0.456 11.661 10.748 1.00 74.69 78 GLY A CA 1
ATOM 629 C C . GLY A 1 78 ? 0.258 11.058 12.137 1.00 74.69 78 GLY A C 1
ATOM 630 O O . GLY A 1 78 ? 1.027 10.199 12.586 1.00 74.69 78 GLY A O 1
ATOM 631 N N . GLY A 1 79 ? -0.782 11.535 12.823 1.00 80.50 79 GLY A N 1
ATOM 632 C CA . GLY A 1 79 ? -1.248 10.957 14.082 1.00 80.50 79 GLY A CA 1
ATOM 633 C C . GLY A 1 79 ? -2.147 9.755 13.812 1.00 80.50 79 GLY A C 1
ATOM 634 O O . GLY A 1 79 ? -2.986 9.788 12.914 1.00 80.50 79 GLY A O 1
ATOM 635 N N . ILE A 1 80 ? -2.001 8.684 14.590 1.00 85.00 80 ILE A N 1
ATOM 636 C CA . ILE A 1 80 ? -2.687 7.423 14.273 1.00 85.00 80 ILE A CA 1
ATOM 637 C C . ILE A 1 80 ? -4.211 7.562 14.370 1.00 85.00 80 ILE A C 1
ATOM 639 O O . ILE A 1 80 ? -4.944 7.004 13.558 1.00 85.00 80 ILE A O 1
ATOM 643 N N . PHE A 1 81 ? -4.692 8.387 15.297 1.00 83.75 81 PHE A N 1
ATOM 644 C CA . PHE A 1 81 ? -6.118 8.583 15.547 1.00 83.75 81 PHE A CA 1
ATOM 645 C C . PHE A 1 81 ? -6.808 9.588 14.610 1.00 83.75 81 PHE A C 1
ATOM 647 O O . PHE A 1 81 ? -8.019 9.786 14.721 1.00 83.75 81 PHE A O 1
ATOM 654 N N . GLU A 1 82 ? -6.086 10.205 13.671 1.00 78.00 82 GLU A N 1
ATOM 655 C CA . GLU A 1 82 ? -6.632 11.234 12.774 1.00 78.00 82 GLU A CA 1
ATOM 656 C C . GLU A 1 82 ? -7.806 10.712 11.927 1.00 78.00 82 GLU A C 1
ATOM 658 O O . GLU A 1 82 ? -8.797 11.417 11.729 1.00 78.00 82 GLU A O 1
ATOM 663 N N . THR A 1 83 ? -7.760 9.437 11.524 1.00 76.94 83 THR A N 1
ATOM 664 C CA . THR A 1 83 ? -8.802 8.781 10.716 1.00 76.94 83 THR A CA 1
ATOM 665 C C . THR A 1 83 ? -10.178 8.776 11.393 1.00 76.94 83 THR A C 1
ATOM 667 O O . THR A 1 83 ? -11.191 8.903 10.706 1.00 76.94 83 THR A O 1
ATOM 670 N N . PHE A 1 84 ? -10.233 8.663 12.725 1.00 77.25 84 PHE A N 1
ATOM 671 C CA . PHE A 1 84 ? -11.482 8.667 13.502 1.00 77.25 84 PHE A CA 1
ATOM 672 C C . PHE A 1 84 ? -11.839 10.043 14.081 1.00 77.25 84 PHE A C 1
ATOM 674 O O . PHE A 1 84 ? -12.960 10.236 14.540 1.00 77.25 84 PHE A O 1
ATOM 681 N N . ASN A 1 85 ? -10.910 11.001 14.051 1.00 68.31 85 ASN A N 1
ATOM 682 C CA . ASN A 1 85 ? -11.099 12.342 14.606 1.00 68.31 85 ASN A CA 1
ATOM 683 C C . ASN A 1 85 ? -11.867 13.297 13.660 1.00 68.31 85 ASN A C 1
ATOM 685 O O . ASN A 1 85 ? -12.300 14.370 14.070 1.00 68.31 85 ASN A O 1
ATOM 689 N N . GLY A 1 86 ? -12.021 12.942 12.378 1.00 59.44 86 GLY A N 1
ATOM 690 C CA . GLY A 1 86 ? -12.683 13.785 11.375 1.00 59.44 86 GLY A CA 1
ATOM 691 C C . GLY A 1 86 ? -14.219 13.718 11.391 1.00 59.44 86 GLY A C 1
ATOM 692 O O . GLY A 1 86 ? -14.807 12.749 11.851 1.00 59.44 86 GLY A O 1
ATOM 693 N N . TYR A 1 87 ? -14.879 14.702 10.762 1.00 52.12 87 TYR A N 1
ATOM 694 C CA . TYR A 1 87 ? -16.340 14.773 10.518 1.00 52.12 87 TYR A CA 1
ATOM 695 C C . TYR A 1 87 ? -16.925 13.626 9.660 1.00 52.12 87 TYR A C 1
ATOM 697 O O . TYR A 1 87 ? -18.052 13.713 9.170 1.00 52.12 87 TYR A O 1
ATOM 705 N N . LYS A 1 88 ? -16.157 12.564 9.407 1.00 59.19 88 LYS A N 1
ATOM 706 C CA . LYS A 1 88 ? -16.624 11.380 8.693 1.00 59.19 88 LYS A CA 1
ATOM 707 C C . LYS A 1 88 ? -17.287 10.461 9.713 1.00 59.19 88 LYS A C 1
ATOM 709 O O . LYS A 1 88 ? -16.639 10.017 10.654 1.00 59.19 88 LYS A O 1
ATOM 714 N N . ASN A 1 89 ? -18.572 10.173 9.518 1.00 64.62 89 ASN A N 1
ATOM 715 C CA . ASN A 1 89 ? -19.313 9.200 10.319 1.00 64.62 89 ASN A CA 1
ATOM 716 C C . ASN A 1 89 ? -18.786 7.784 10.036 1.00 64.62 89 ASN A C 1
ATOM 718 O O . ASN A 1 89 ? -19.399 7.026 9.288 1.00 64.62 89 ASN A O 1
ATOM 722 N N . ASN A 1 90 ? -17.635 7.440 10.608 1.00 74.75 90 ASN A N 1
ATOM 723 C CA . ASN A 1 90 ? -17.062 6.108 10.495 1.00 74.75 90 ASN A CA 1
ATOM 724 C C . ASN A 1 90 ? -17.822 5.174 11.438 1.00 74.75 90 ASN A C 1
ATOM 726 O O . ASN A 1 90 ? -17.755 5.306 12.660 1.00 74.75 90 ASN A O 1
ATOM 730 N N . THR A 1 91 ? -18.571 4.248 10.858 1.00 86.44 91 THR A N 1
ATOM 731 C CA . THR A 1 91 ? -19.240 3.158 11.565 1.00 86.44 91 THR A CA 1
ATOM 732 C C . THR A 1 91 ? -18.259 2.010 11.764 1.00 86.44 91 THR A C 1
ATOM 734 O O . THR A 1 91 ? -17.572 1.592 10.834 1.00 86.44 91 THR A O 1
ATOM 737 N N . ILE A 1 92 ? -18.177 1.493 12.985 1.00 91.19 92 ILE A N 1
ATOM 738 C CA . ILE A 1 92 ? -17.372 0.317 13.312 1.00 91.19 92 ILE A CA 1
ATOM 739 C C . ILE A 1 92 ? -18.342 -0.813 13.616 1.00 91.19 92 ILE A C 1
ATOM 741 O O . ILE A 1 92 ? -19.107 -0.742 14.579 1.00 91.19 92 ILE A O 1
ATOM 745 N N . ALA A 1 93 ? -18.332 -1.856 12.796 1.00 93.06 93 ALA A N 1
ATOM 746 C CA . ALA A 1 93 ? -19.131 -3.034 13.075 1.00 93.06 93 ALA A CA 1
ATOM 747 C C . ALA A 1 93 ? -18.468 -3.904 14.152 1.00 93.06 93 ALA A C 1
ATOM 749 O O . ALA A 1 93 ? -17.247 -4.022 14.185 1.00 93.06 93 ALA A O 1
ATOM 750 N N . VAL A 1 94 ? -19.251 -4.511 15.040 1.00 94.88 94 VAL A N 1
ATOM 751 C CA . VAL A 1 94 ? -18.736 -5.309 16.160 1.00 94.88 94 VAL A CA 1
ATOM 752 C C . VAL A 1 94 ? -19.521 -6.608 16.301 1.00 94.88 94 VAL A C 1
ATOM 754 O O . VAL A 1 94 ? -20.746 -6.599 16.247 1.00 94.88 94 VAL A O 1
ATOM 757 N N . VAL A 1 95 ? -18.820 -7.722 16.506 1.00 94.12 95 VAL A N 1
ATOM 758 C CA . VAL A 1 95 ? -19.389 -9.059 16.755 1.00 94.12 95 VAL A CA 1
ATOM 759 C C . VAL A 1 95 ? -18.635 -9.706 17.924 1.00 94.12 95 VAL A C 1
ATOM 761 O O . VAL A 1 95 ? -17.415 -9.554 17.967 1.00 94.12 95 VAL A O 1
ATOM 764 N N . PRO A 1 96 ? -19.279 -10.466 18.833 1.00 93.81 96 PRO A N 1
ATOM 765 C CA . PRO A 1 96 ? -20.717 -10.725 18.951 1.00 93.81 96 PRO A CA 1
ATOM 766 C C . PRO A 1 96 ? -21.441 -9.705 19.847 1.00 93.81 96 PRO A C 1
ATOM 768 O O . PRO A 1 96 ? -20.827 -8.969 20.622 1.00 93.81 96 PRO A O 1
ATOM 771 N N . ASN A 1 97 ? -22.770 -9.700 19.790 1.00 92.44 97 ASN A N 1
ATOM 772 C CA . ASN A 1 97 ? -23.623 -8.924 20.686 1.00 92.44 97 ASN A CA 1
ATOM 773 C C . ASN A 1 97 ? -23.772 -9.633 22.041 1.00 92.44 97 ASN A C 1
ATOM 775 O O . ASN A 1 97 ? -24.557 -10.568 22.201 1.00 92.44 97 ASN A O 1
ATOM 779 N N . SER A 1 98 ? -22.994 -9.212 23.031 1.00 91.94 98 SER A N 1
ATOM 780 C CA . SER A 1 98 ? -23.062 -9.718 24.396 1.00 91.94 98 SER A CA 1
ATOM 781 C C . SER A 1 98 ? -23.070 -8.550 25.377 1.00 91.94 98 SER A C 1
ATOM 783 O O . SER A 1 98 ? -22.669 -7.428 25.066 1.00 91.94 98 SER A O 1
ATOM 785 N N . THR A 1 99 ? -23.516 -8.797 26.607 1.00 91.56 99 THR A N 1
ATOM 786 C CA . THR A 1 99 ? -23.496 -7.757 27.644 1.00 91.56 99 THR A CA 1
ATOM 787 C C . THR A 1 99 ? -22.073 -7.287 27.945 1.00 91.56 99 THR A C 1
ATOM 789 O O . THR A 1 99 ? -21.877 -6.107 28.209 1.00 91.56 99 THR A O 1
ATOM 792 N N . GLU A 1 100 ? -21.082 -8.186 27.875 1.00 90.69 100 GLU A N 1
ATOM 793 C CA . GLU A 1 100 ? -19.670 -7.841 28.088 1.00 90.69 100 GLU A CA 1
ATOM 794 C C . GLU A 1 100 ? -19.054 -7.094 26.899 1.00 90.69 100 GLU A C 1
ATOM 796 O O . GLU A 1 100 ? -18.221 -6.213 27.102 1.00 90.69 100 GLU A O 1
ATOM 801 N N . THR A 1 101 ? -19.452 -7.394 25.657 1.00 91.38 101 THR A N 1
ATOM 802 C CA . THR A 1 101 ? -18.977 -6.615 24.505 1.00 91.38 101 THR A CA 1
ATOM 803 C C . THR A 1 101 ? -19.556 -5.207 24.543 1.00 91.38 101 THR A C 1
ATOM 805 O O . THR A 1 101 ? -18.821 -4.247 24.344 1.00 91.38 101 THR A O 1
ATOM 808 N N . LEU A 1 102 ? -20.827 -5.038 24.915 1.00 92.75 102 LEU A N 1
ATOM 809 C CA . LEU A 1 102 ? -21.431 -3.714 25.086 1.00 92.75 102 LEU A CA 1
ATOM 810 C C . LEU A 1 102 ? -20.757 -2.894 26.196 1.00 92.75 102 LEU A C 1
ATOM 812 O O . LEU A 1 102 ? -20.517 -1.698 26.012 1.00 92.75 102 LEU A O 1
ATOM 816 N N . THR A 1 103 ? -20.415 -3.509 27.335 1.00 93.06 103 THR A N 1
ATOM 817 C CA . THR A 1 103 ? -19.664 -2.806 28.388 1.00 93.06 103 THR A CA 1
ATOM 818 C C . THR A 1 103 ? -18.256 -2.450 27.927 1.00 93.06 103 THR A C 1
ATOM 820 O O . THR A 1 103 ? -17.818 -1.326 28.166 1.00 93.06 103 THR A O 1
ATOM 823 N N . PHE A 1 104 ? -17.581 -3.345 27.200 1.00 93.38 104 PHE A N 1
ATOM 824 C CA . PHE A 1 104 ? -16.273 -3.077 26.605 1.00 93.38 104 PHE A CA 1
ATOM 825 C C . PHE A 1 104 ? -16.320 -1.899 25.621 1.00 93.38 104 PHE A C 1
ATOM 827 O O . PHE A 1 104 ? -15.494 -0.993 25.710 1.00 93.38 104 PHE A O 1
ATOM 834 N N . LEU A 1 105 ? -17.320 -1.850 24.736 1.00 93.25 105 LEU A N 1
ATOM 835 C CA . LEU A 1 105 ? -17.513 -0.745 23.791 1.00 93.25 105 LEU A CA 1
ATOM 836 C C . LEU A 1 105 ? -17.819 0.580 24.496 1.00 93.25 105 LEU A C 1
ATOM 838 O O . LEU A 1 105 ? -17.368 1.637 24.054 1.00 93.25 105 LEU A O 1
ATOM 842 N N . ASN A 1 106 ? -18.542 0.546 2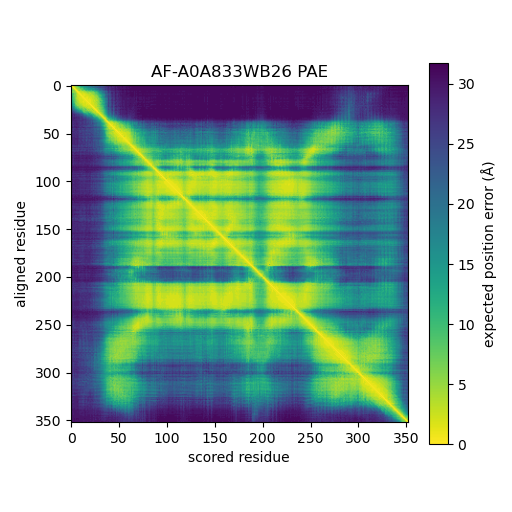5.617 1.00 93.19 106 ASN A N 1
ATOM 843 C CA . ASN A 1 106 ? -18.747 1.739 26.430 1.00 93.19 106 ASN A CA 1
ATOM 844 C C . ASN A 1 106 ? -17.420 2.224 27.036 1.00 93.19 106 ASN A C 1
ATOM 846 O O . ASN A 1 106 ? -17.074 3.396 26.904 1.00 93.19 106 ASN A O 1
ATOM 850 N N . SER A 1 107 ? -16.620 1.322 27.613 1.00 91.62 107 SER A N 1
ATOM 851 C CA . SER A 1 107 ? -15.270 1.643 28.094 1.00 91.62 107 SER A CA 1
ATOM 852 C C . SER A 1 107 ? -14.388 2.220 26.984 1.00 91.62 107 SER A C 1
ATOM 854 O O . SER A 1 107 ? -13.724 3.234 27.203 1.00 91.62 107 SER A O 1
ATOM 856 N N . MET A 1 108 ? -14.458 1.652 25.781 1.00 91.75 108 MET A N 1
ATOM 857 C CA . MET A 1 108 ? -13.762 2.131 24.587 1.00 91.75 108 MET A CA 1
ATOM 858 C C . MET A 1 108 ? -14.172 3.565 24.222 1.00 91.75 108 MET A C 1
ATOM 860 O O . MET A 1 108 ? -13.321 4.422 23.992 1.00 91.75 108 MET A O 1
ATOM 864 N N . ASN A 1 109 ? -15.475 3.859 24.252 1.00 91.31 109 ASN A N 1
ATOM 865 C CA . ASN A 1 109 ? -16.002 5.202 24.019 1.00 91.31 109 ASN A CA 1
ATOM 866 C C . ASN A 1 109 ? -15.561 6.201 25.092 1.00 91.31 109 ASN A C 1
ATOM 868 O O . ASN A 1 109 ? -15.169 7.320 24.765 1.00 91.31 109 ASN A O 1
ATOM 872 N N . THR A 1 110 ? -15.574 5.814 26.371 1.00 90.31 110 THR A N 1
ATOM 873 C CA . THR A 1 110 ? -15.082 6.698 27.441 1.00 90.31 110 THR A CA 1
ATOM 874 C C . THR A 1 110 ? -13.590 6.988 27.302 1.00 90.31 110 THR A C 1
ATOM 876 O O . THR A 1 110 ? -13.168 8.119 27.538 1.00 90.31 110 THR A O 1
ATOM 879 N N . LEU A 1 111 ? -12.796 5.995 26.883 1.00 89.50 111 LEU A N 1
ATOM 880 C CA . LEU A 1 111 ? -11.379 6.173 26.594 1.00 89.50 111 LEU A CA 1
ATOM 881 C C . LEU A 1 111 ? -11.199 7.153 25.430 1.00 89.50 111 LEU A C 1
ATOM 883 O O . LEU A 1 111 ? -10.506 8.151 25.594 1.00 89.50 111 LEU A O 1
ATOM 887 N N . TRP A 1 112 ? -11.882 6.929 24.305 1.00 88.31 112 TRP A N 1
ATOM 888 C CA . TRP A 1 112 ? -11.836 7.810 23.136 1.00 88.31 112 TRP A CA 1
ATOM 889 C C . TRP A 1 112 ? -12.176 9.261 23.487 1.00 88.31 112 TRP A C 1
ATOM 891 O O . TRP A 1 112 ? -11.420 10.178 23.179 1.00 88.31 112 TRP A O 1
ATOM 901 N N . LEU A 1 113 ? -13.273 9.480 24.212 1.00 87.25 113 LEU A N 1
ATOM 902 C CA . LEU A 1 113 ? -13.684 10.818 24.630 1.00 87.25 113 LEU A CA 1
ATOM 903 C C . LEU A 1 113 ? -12.681 11.471 25.589 1.00 87.25 113 LEU A C 1
ATOM 905 O O . LEU A 1 113 ? -12.596 12.697 25.611 1.00 87.25 113 LEU A O 1
ATOM 909 N N . SER A 1 114 ? -11.935 10.693 26.377 1.00 86.62 114 SER A N 1
ATOM 910 C CA . SER A 1 114 ? -10.900 11.227 27.271 1.00 86.62 114 SER A CA 1
ATOM 911 C C . SER A 1 114 ? -9.621 11.658 26.547 1.00 86.62 114 SER A C 1
ATOM 913 O O . SER A 1 114 ? -8.905 12.505 27.068 1.00 86.62 114 SER A O 1
ATOM 915 N N . MET A 1 115 ? -9.354 11.139 25.341 1.00 84.56 115 MET A N 1
ATOM 916 C CA . MET A 1 115 ? -8.167 11.504 24.551 1.00 84.56 115 MET A CA 1
ATOM 917 C C . MET A 1 115 ? -8.242 12.923 23.975 1.00 84.56 115 MET A C 1
ATOM 919 O O . MET A 1 115 ? -7.217 13.518 23.655 1.00 84.56 115 MET A O 1
ATOM 923 N N . TRP A 1 116 ? -9.453 13.462 23.821 1.00 81.44 116 TRP A N 1
ATOM 924 C CA . TRP A 1 116 ? -9.694 14.699 23.085 1.00 81.44 116 TRP A CA 1
ATOM 925 C C . TRP A 1 116 ? -10.193 15.826 23.992 1.00 81.44 116 TRP A C 1
ATOM 927 O O . TRP A 1 116 ? -11.244 15.712 24.633 1.00 81.44 116 TRP A O 1
ATOM 937 N N . ASP A 1 117 ? -9.476 16.950 23.974 1.00 77.19 117 ASP A N 1
ATOM 938 C CA . ASP A 1 117 ? -9.779 18.164 24.745 1.00 77.19 117 ASP A CA 1
ATOM 939 C C . ASP A 1 117 ? -10.245 19.322 23.843 1.00 77.19 117 ASP A C 1
ATOM 941 O O . ASP A 1 117 ? -9.743 20.441 23.902 1.00 77.19 117 ASP A O 1
ATOM 945 N N . TYR A 1 118 ? -11.178 19.046 22.927 1.00 74.00 118 TYR A N 1
ATOM 946 C CA . TYR A 1 118 ? -11.774 20.073 22.068 1.00 74.00 118 TYR A CA 1
ATOM 947 C C . TYR A 1 118 ? -13.315 20.011 22.095 1.00 74.00 118 TYR A C 1
ATOM 949 O O . TYR A 1 118 ? -13.900 18.934 22.276 1.00 74.00 118 TYR A O 1
ATOM 957 N N . PRO A 1 119 ? -14.007 21.158 21.939 1.00 65.88 119 PRO A N 1
ATOM 958 C CA . PRO A 1 119 ? -15.466 21.208 21.948 1.00 65.88 119 PRO A CA 1
ATOM 959 C C . PRO A 1 119 ? -16.046 20.547 20.686 1.00 65.88 119 PRO A C 1
ATOM 961 O O . PRO A 1 119 ? -15.643 20.874 19.575 1.00 65.88 119 PRO A O 1
ATOM 964 N N . GLY A 1 120 ? -17.011 19.633 20.853 1.00 70.56 120 GLY A N 1
ATOM 965 C CA . GLY A 1 120 ? -17.694 18.954 19.737 1.00 70.56 120 GLY A CA 1
ATOM 966 C C . GLY A 1 120 ? -17.160 17.564 19.365 1.00 70.56 120 GLY A C 1
ATOM 967 O O . GLY A 1 120 ? -17.506 17.059 18.301 1.00 70.56 120 GLY A O 1
ATOM 968 N N . LYS A 1 121 ? -16.348 16.931 20.223 1.00 76.94 121 LYS A N 1
ATOM 969 C CA . LYS A 1 121 ? -15.888 15.545 20.033 1.00 76.94 121 LYS A CA 1
ATOM 970 C C . LYS A 1 121 ? -17.054 14.563 19.876 1.00 76.94 121 LYS A C 1
ATOM 972 O O . LYS A 1 121 ? -17.973 14.535 20.696 1.00 76.94 121 LYS A O 1
ATOM 977 N N . LEU A 1 122 ? -16.996 13.747 18.827 1.00 81.12 122 LEU A N 1
ATOM 978 C CA . LEU A 1 122 ? -17.992 12.718 18.545 1.00 81.12 122 LEU A CA 1
ATOM 979 C C . LEU A 1 122 ? -17.569 11.380 19.176 1.00 81.12 122 LEU A C 1
ATOM 981 O O . LEU A 1 122 ? -16.382 11.035 19.133 1.00 81.12 122 LEU A O 1
ATOM 985 N N . PRO A 1 123 ? -18.508 10.620 19.771 1.00 86.19 123 PRO A N 1
ATOM 986 C CA . PRO A 1 123 ? -18.236 9.252 20.196 1.00 86.19 123 PRO A CA 1
ATOM 987 C C . PRO A 1 123 ? -18.010 8.348 18.978 1.00 86.19 123 PRO A C 1
ATOM 989 O O . PRO A 1 123 ? -18.461 8.652 17.871 1.00 86.19 123 PRO A O 1
ATOM 992 N N . LEU A 1 124 ? -17.352 7.208 19.189 1.00 87.62 124 LEU A N 1
ATOM 993 C CA . LEU A 1 124 ? -17.240 6.182 18.158 1.00 87.62 124 LEU A CA 1
ATOM 994 C C . LEU A 1 124 ? -18.620 5.558 17.926 1.00 87.62 124 LEU A C 1
ATOM 996 O O . LEU A 1 124 ? -19.337 5.209 18.871 1.00 87.62 124 LEU A O 1
ATOM 1000 N N . ASN A 1 125 ? -18.995 5.432 16.654 1.00 89.19 125 ASN A N 1
ATOM 1001 C CA . ASN A 1 125 ? -20.272 4.859 16.260 1.00 89.19 125 ASN A CA 1
ATOM 1002 C C . ASN A 1 125 ? -20.123 3.350 16.038 1.00 89.19 125 ASN A C 1
ATOM 1004 O O . ASN A 1 125 ? -19.440 2.929 15.102 1.00 89.19 125 ASN A O 1
ATOM 1008 N N . PHE A 1 126 ? -20.772 2.544 16.878 1.00 91.19 126 PHE A N 1
ATOM 1009 C CA . PHE A 1 126 ? -20.694 1.086 16.819 1.00 91.19 126 PHE A CA 1
ATOM 1010 C C . PHE A 1 126 ? -21.986 0.472 16.274 1.00 91.19 126 PHE A C 1
ATOM 1012 O O . PHE A 1 126 ? -23.079 0.785 16.742 1.00 91.19 126 PHE A O 1
ATOM 1019 N N . MET A 1 127 ? -21.854 -0.447 15.319 1.00 91.25 127 MET A N 1
ATOM 1020 C CA . MET A 1 127 ? -22.940 -1.295 14.824 1.00 91.25 127 MET A CA 1
ATOM 1021 C C . MET A 1 127 ? -22.703 -2.724 15.297 1.00 91.25 127 MET A C 1
ATOM 1023 O O . MET A 1 127 ? -21.792 -3.391 14.820 1.00 91.25 127 MET A O 1
ATOM 1027 N N . VAL A 1 128 ? -23.492 -3.194 16.256 1.00 93.62 128 VAL A N 1
ATOM 1028 C CA . VAL A 1 128 ? -23.284 -4.515 16.862 1.00 93.62 128 VAL A CA 1
ATOM 1029 C C . VAL A 1 128 ? -24.136 -5.562 16.147 1.00 93.62 128 VAL A C 1
ATOM 1031 O O . VAL A 1 128 ? -25.300 -5.308 15.842 1.00 93.62 128 VAL A O 1
ATOM 1034 N N . PHE A 1 129 ? -23.560 -6.734 15.897 1.00 93.94 129 PHE A N 1
ATOM 1035 C CA . PHE A 1 129 ? -24.220 -7.878 15.271 1.00 93.94 129 PHE A CA 1
ATOM 1036 C C . PHE A 1 129 ? -24.068 -9.127 16.146 1.00 93.94 129 PHE A C 1
ATOM 1038 O O . PHE A 1 129 ? -23.067 -9.289 16.848 1.00 93.94 129 PHE A O 1
ATOM 1045 N N . ASP A 1 130 ? -25.059 -10.018 16.103 1.00 92.19 130 ASP A N 1
ATOM 1046 C CA . ASP A 1 130 ? -25.078 -11.224 16.936 1.00 92.19 130 ASP A CA 1
ATOM 1047 C C . ASP A 1 130 ? -24.049 -12.260 16.451 1.00 92.19 130 ASP A C 1
ATOM 1049 O O . ASP A 1 130 ? -23.292 -12.804 17.258 1.00 92.19 130 ASP A O 1
ATOM 1053 N N . THR A 1 131 ? -23.968 -12.498 15.134 1.00 94.00 131 THR A N 1
ATOM 1054 C CA . THR A 1 131 ? -23.070 -13.498 14.532 1.00 94.00 131 THR A CA 1
ATOM 1055 C C . THR A 1 131 ? -22.186 -12.934 13.413 1.00 94.00 131 THR A C 1
ATOM 1057 O O . THR A 1 131 ? -22.460 -11.882 12.829 1.00 94.00 131 THR A O 1
ATOM 1060 N N . LYS A 1 132 ? -21.110 -13.668 13.078 1.00 93.44 132 LYS A N 1
ATOM 1061 C CA . LYS A 1 132 ? -20.237 -13.351 11.930 1.00 93.44 132 LYS A CA 1
ATOM 1062 C C . LYS A 1 132 ? -21.015 -13.387 10.601 1.00 93.44 132 LYS A C 1
ATOM 1064 O O . LYS A 1 132 ? -20.714 -12.601 9.704 1.00 93.44 132 LYS A O 1
ATOM 1069 N N . ASP A 1 133 ? -22.015 -14.261 10.488 1.00 94.31 133 ASP A N 1
ATOM 1070 C CA . ASP A 1 133 ? -22.837 -14.405 9.282 1.00 94.31 133 ASP A CA 1
ATOM 1071 C C . ASP A 1 133 ? -23.793 -13.222 9.097 1.00 94.31 133 ASP A C 1
ATOM 1073 O O . ASP A 1 133 ? -23.963 -12.743 7.976 1.00 94.31 133 ASP A O 1
ATOM 1077 N N . ASP A 1 134 ? -24.350 -12.682 10.186 1.00 93.94 134 ASP A N 1
ATOM 1078 C CA . ASP A 1 134 ? -25.213 -11.494 10.137 1.00 93.94 134 ASP A CA 1
ATOM 1079 C C . ASP A 1 134 ? -24.440 -10.253 9.689 1.00 93.94 134 ASP A C 1
ATOM 1081 O O . ASP A 1 134 ? -24.918 -9.485 8.851 1.00 93.94 134 ASP A O 1
ATOM 1085 N N . LEU A 1 135 ? -23.213 -10.093 10.195 1.00 93.31 135 LEU A N 1
ATOM 1086 C CA . LEU A 1 135 ? -22.283 -9.060 9.739 1.00 93.31 135 LEU A CA 1
ATOM 1087 C C . LEU A 1 135 ? -22.014 -9.197 8.235 1.00 93.31 135 LEU A C 1
ATOM 1089 O O . LEU A 1 135 ? -22.067 -8.216 7.491 1.00 93.31 135 LEU A O 1
ATOM 1093 N N . GLN A 1 136 ? -21.748 -10.420 7.775 1.00 92.31 136 GLN A N 1
ATOM 1094 C CA . GLN A 1 136 ? -21.486 -10.692 6.368 1.00 92.31 136 GLN A CA 1
ATOM 1095 C C . GLN A 1 136 ? -22.725 -10.412 5.502 1.00 92.31 136 GLN A C 1
ATOM 1097 O O . GLN A 1 136 ? -22.605 -9.812 4.436 1.00 92.31 136 GLN A O 1
ATOM 1102 N N . ALA A 1 137 ? -23.920 -10.790 5.958 1.00 93.50 137 ALA A N 1
ATOM 1103 C CA . ALA A 1 137 ? -25.180 -10.505 5.278 1.00 93.50 137 ALA A CA 1
ATOM 1104 C C . ALA A 1 137 ? -25.484 -8.997 5.220 1.00 93.50 137 ALA A C 1
ATOM 1106 O O . ALA A 1 137 ? -25.985 -8.511 4.204 1.00 93.50 137 ALA A O 1
ATOM 1107 N N . ALA A 1 138 ? -25.158 -8.246 6.277 1.00 91.12 138 ALA A N 1
ATOM 1108 C CA . ALA A 1 138 ? -25.274 -6.790 6.299 1.00 91.12 138 ALA A CA 1
ATOM 1109 C C . ALA A 1 138 ? -24.314 -6.133 5.297 1.00 91.12 138 ALA A C 1
ATOM 1111 O O . ALA A 1 138 ? -24.747 -5.287 4.515 1.00 91.12 138 ALA A O 1
ATOM 1112 N N . TYR A 1 139 ? -23.060 -6.591 5.242 1.00 91.12 139 TYR A N 1
ATOM 1113 C CA . TYR A 1 139 ? -22.084 -6.151 4.244 1.00 91.12 139 TYR A CA 1
ATOM 1114 C C . TYR A 1 139 ? -22.559 -6.416 2.809 1.00 91.12 139 TYR A C 1
ATOM 1116 O O . TYR A 1 139 ? -22.466 -5.539 1.956 1.00 91.12 139 TYR A O 1
ATOM 1124 N N . TRP A 1 140 ? -23.120 -7.599 2.535 1.00 91.62 140 TRP A N 1
ATOM 1125 C CA . TRP A 1 140 ? -23.662 -7.916 1.209 1.00 91.62 140 TRP A CA 1
ATOM 1126 C C . TRP A 1 140 ? -24.878 -7.064 0.831 1.00 91.62 140 TRP A C 1
ATOM 1128 O O . TRP A 1 140 ? -25.125 -6.855 -0.356 1.00 91.62 140 TRP A O 1
ATOM 1138 N N . ARG A 1 141 ? -25.647 -6.585 1.816 1.00 92.81 141 ARG A N 1
ATOM 1139 C CA . ARG A 1 141 ? -26.805 -5.715 1.586 1.00 92.81 141 ARG A CA 1
ATOM 1140 C C . ARG A 1 141 ? -26.388 -4.275 1.301 1.00 92.81 141 ARG A C 1
ATOM 1142 O O . ARG A 1 141 ? -26.933 -3.674 0.381 1.00 92.81 141 ARG A O 1
ATOM 1149 N N . ASP A 1 142 ? -25.456 -3.737 2.083 1.00 89.69 142 ASP A N 1
ATOM 1150 C CA . ASP A 1 142 ? -24.906 -2.396 1.886 1.00 89.69 142 ASP A CA 1
ATOM 1151 C C . ASP A 1 142 ? -23.402 -2.353 2.218 1.00 89.69 142 ASP A C 1
ATOM 1153 O O . ASP A 1 142 ? -23.022 -2.121 3.373 1.00 89.69 142 ASP A O 1
ATOM 1157 N N . PRO A 1 143 ? -22.527 -2.534 1.209 1.00 86.31 143 PRO A N 1
ATOM 1158 C CA . PRO A 1 143 ? -21.083 -2.554 1.406 1.00 86.31 143 PRO A CA 1
ATOM 1159 C C . PRO A 1 143 ? -20.521 -1.245 1.961 1.00 86.31 143 PRO A C 1
ATOM 1161 O O . PRO A 1 143 ? -19.484 -1.269 2.611 1.00 86.31 143 PRO A O 1
ATOM 1164 N N . TYR A 1 144 ? -21.165 -0.098 1.730 1.00 85.69 144 TYR A N 1
ATOM 1165 C CA . TYR A 1 144 ? -20.638 1.201 2.164 1.00 85.69 144 TYR A CA 1
ATOM 1166 C C . TYR A 1 144 ? -20.938 1.504 3.638 1.00 85.69 144 TYR A C 1
ATOM 1168 O O . TYR A 1 144 ? -20.309 2.376 4.233 1.00 85.69 144 TYR A O 1
ATOM 1176 N N . SER A 1 145 ? -21.869 0.766 4.249 1.00 85.50 145 SER A N 1
ATOM 1177 C CA . SER A 1 145 ? -22.255 0.946 5.653 1.00 85.50 145 SER A CA 1
ATOM 1178 C C . SER A 1 145 ? -21.258 0.352 6.658 1.00 85.50 145 SER A C 1
ATOM 1180 O O . SER A 1 145 ? -21.255 0.751 7.824 1.00 85.50 145 SER A O 1
ATOM 1182 N N . VAL A 1 146 ? -20.395 -0.574 6.217 1.00 87.31 146 VAL A N 1
ATOM 1183 C CA . VAL A 1 146 ? -19.434 -1.300 7.065 1.00 87.31 146 VAL A CA 1
ATOM 1184 C C . VAL A 1 146 ? -18.007 -1.099 6.536 1.00 87.31 146 VAL A C 1
ATOM 1186 O O . VAL A 1 146 ? -17.507 -1.928 5.772 1.00 87.31 146 VAL A O 1
ATOM 1189 N N . PRO A 1 147 ? -17.328 0.009 6.884 1.00 87.06 147 PRO A N 1
ATOM 1190 C CA . PRO A 1 147 ? -15.953 0.254 6.450 1.00 87.06 147 PRO A CA 1
ATOM 1191 C C . PRO A 1 147 ? -14.930 -0.577 7.248 1.00 87.06 147 PRO A C 1
ATOM 1193 O O . PRO A 1 147 ? -13.961 -1.075 6.672 1.00 87.06 147 PRO A O 1
ATOM 1196 N N . LEU A 1 148 ? -15.155 -0.757 8.556 1.00 90.69 148 LEU A N 1
ATOM 1197 C CA . LEU A 1 148 ? -14.328 -1.568 9.455 1.00 90.69 148 LEU A CA 1
ATOM 1198 C C . LEU A 1 148 ? -15.210 -2.440 10.350 1.00 90.69 148 LEU A C 1
ATOM 1200 O O . LEU A 1 148 ? -16.295 -2.021 10.759 1.00 90.69 148 LEU A O 1
ATOM 1204 N N . ALA A 1 149 ? -14.713 -3.624 10.700 1.00 92.19 149 ALA A N 1
ATOM 1205 C CA . AL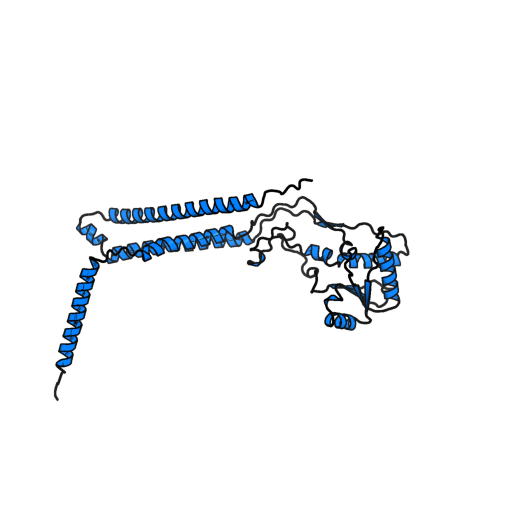A A 1 149 ? -15.347 -4.515 11.657 1.00 92.19 149 ALA A CA 1
ATOM 1206 C C . ALA A 1 149 ? -14.336 -5.089 12.660 1.00 92.19 149 ALA A C 1
ATOM 1208 O O . ALA A 1 149 ? -13.223 -5.451 12.283 1.00 92.19 149 ALA A O 1
ATOM 1209 N N . VAL A 1 150 ? -14.744 -5.212 13.921 1.00 94.81 150 VAL A N 1
ATOM 1210 C CA . VAL A 1 150 ? -14.033 -5.936 14.981 1.00 94.81 150 VAL A CA 1
ATOM 1211 C C . VAL A 1 150 ? -14.836 -7.176 15.331 1.00 94.81 150 VAL A C 1
ATOM 1213 O O . VAL A 1 150 ? -16.030 -7.098 15.613 1.00 94.81 150 VAL A O 1
ATOM 1216 N N . ILE A 1 151 ? -14.186 -8.329 15.324 1.00 94.88 151 ILE A N 1
ATOM 1217 C CA . ILE A 1 151 ? -14.820 -9.599 15.639 1.00 94.88 151 ILE A CA 1
ATOM 1218 C C . ILE A 1 151 ? -14.063 -10.218 16.800 1.00 94.88 151 ILE A C 1
ATOM 1220 O O . ILE A 1 151 ? -12.926 -10.644 16.637 1.00 94.88 151 ILE A O 1
ATOM 1224 N N . PHE A 1 152 ? -14.690 -10.273 17.965 1.00 93.75 152 PHE A N 1
ATOM 1225 C CA . PHE A 1 152 ? -14.160 -11.002 19.107 1.00 93.75 152 PHE A CA 1
ATOM 1226 C C . PHE A 1 152 ? -14.398 -12.501 18.902 1.00 93.75 152 PHE A C 1
ATOM 1228 O O . PHE A 1 152 ? -15.487 -12.910 18.489 1.00 93.75 152 PHE A O 1
ATOM 1235 N N . GLU A 1 153 ? -13.379 -13.322 19.157 1.00 88.69 153 GLU A N 1
ATOM 1236 C CA . GLU A 1 153 ? -13.532 -14.782 19.112 1.00 88.69 153 GLU A CA 1
ATOM 1237 C C . GLU A 1 153 ? -14.407 -15.269 20.271 1.00 88.69 153 GLU A C 1
ATOM 1239 O O . GLU A 1 153 ? -15.308 -16.087 20.077 1.00 88.69 153 GLU A O 1
ATOM 1244 N N . ASP A 1 154 ? -14.189 -14.690 21.453 1.00 85.69 154 ASP A N 1
ATOM 1245 C CA . ASP A 1 154 ? -14.938 -14.986 22.664 1.00 85.69 154 ASP A CA 1
ATOM 1246 C C . ASP A 1 154 ? -16.014 -13.931 22.945 1.00 85.69 154 ASP A C 1
ATOM 1248 O O . ASP A 1 154 ? -15.835 -12.726 22.766 1.00 85.69 154 ASP A O 1
ATOM 1252 N N . SER A 1 155 ? -17.140 -14.381 23.499 1.00 79.94 155 SER A N 1
ATOM 1253 C CA . SER A 1 155 ? -18.245 -13.505 23.923 1.00 79.94 155 SER A CA 1
ATOM 1254 C C . SER A 1 155 ? -17.927 -12.637 25.153 1.00 79.94 155 SER A C 1
ATOM 1256 O O . SER A 1 155 ? -18.764 -11.820 25.550 1.00 79.94 155 SER A O 1
ATOM 1258 N N . LYS A 1 156 ? -16.742 -12.806 25.757 1.00 85.06 156 LYS A N 1
ATOM 1259 C CA . LYS A 1 156 ? -16.313 -12.197 27.027 1.00 85.06 156 LYS A CA 1
ATOM 1260 C C . LYS A 1 156 ? -14.944 -11.508 26.912 1.00 85.06 156 LYS A C 1
ATOM 1262 O O . LYS A 1 156 ? -13.967 -11.978 27.501 1.00 85.06 156 LYS A O 1
ATOM 1267 N N . P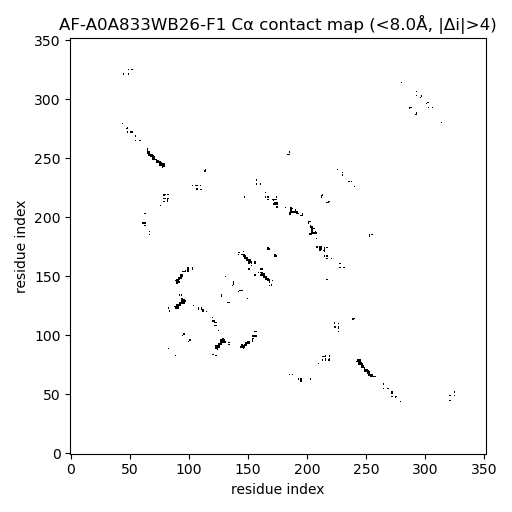RO A 1 157 ? -14.849 -10.375 26.190 1.00 83.00 157 PRO A N 1
ATOM 1268 C CA . PRO A 1 157 ? -13.574 -9.689 25.943 1.00 83.00 157 PRO A CA 1
ATOM 1269 C C . PRO A 1 157 ? -12.917 -9.120 27.213 1.00 83.00 157 PRO A C 1
ATOM 1271 O O . PRO A 1 157 ? -11.720 -8.834 27.226 1.00 83.00 157 PRO A O 1
ATOM 1274 N N . ILE A 1 158 ? -13.686 -8.941 28.293 1.00 85.12 158 ILE A N 1
ATOM 1275 C CA . ILE A 1 158 ? -13.190 -8.390 29.559 1.00 85.12 158 ILE A CA 1
ATOM 1276 C C . ILE A 1 158 ? -12.628 -9.503 30.439 1.00 85.12 158 ILE A C 1
ATOM 1278 O O . ILE A 1 158 ? -11.516 -9.382 30.941 1.00 85.12 158 ILE A O 1
ATOM 1282 N N . SER A 1 159 ? -13.383 -10.587 30.618 1.00 84.62 159 SER A N 1
ATOM 1283 C CA . SER A 1 159 ? -13.051 -11.634 31.590 1.00 84.62 159 SER A CA 1
ATOM 1284 C C . SER A 1 159 ? -11.967 -12.606 31.107 1.00 84.62 159 SER A C 1
ATOM 1286 O O . SER A 1 159 ? -11.270 -13.205 31.925 1.00 84.62 159 SER A O 1
ATOM 1288 N N . GLN A 1 160 ? -11.847 -12.805 29.793 1.00 85.94 160 GLN A N 1
ATOM 1289 C CA . GLN A 1 160 ? -10.905 -13.747 29.183 1.00 85.94 160 GLN A CA 1
ATOM 1290 C C . GLN A 1 160 ? -9.729 -13.024 28.508 1.00 85.94 160 GLN A C 1
ATOM 1292 O O . GLN A 1 160 ? -9.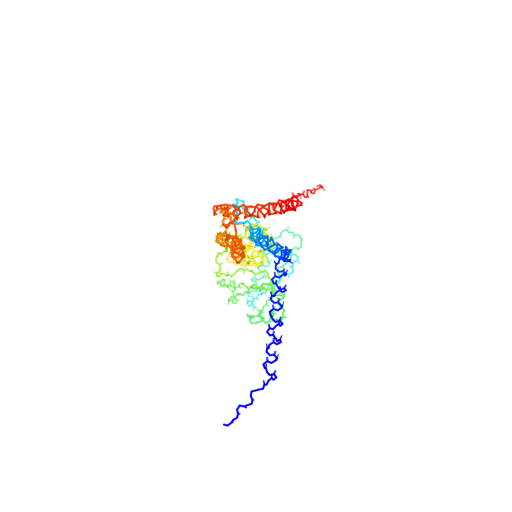606 -11.795 28.555 1.00 85.94 160 GLN A O 1
ATOM 1297 N N . HIS A 1 161 ? -8.821 -13.809 27.921 1.00 86.12 161 HIS A N 1
ATOM 1298 C CA . HIS A 1 161 ? -7.769 -13.271 27.070 1.00 86.12 161 HIS A CA 1
ATOM 1299 C C . HIS A 1 161 ? -8.395 -12.636 25.824 1.00 86.12 161 HIS A C 1
ATOM 1301 O O . HIS A 1 161 ? -9.317 -13.191 25.233 1.00 86.12 161 HIS A O 1
ATOM 1307 N N . LEU A 1 162 ? -7.911 -11.456 25.445 1.00 89.94 162 LEU A N 1
ATOM 1308 C CA . LEU A 1 162 ? -8.486 -10.697 24.346 1.00 89.94 162 LEU A CA 1
ATOM 1309 C C . LEU A 1 162 ? -8.031 -11.289 23.004 1.00 89.94 162 LEU A C 1
ATOM 1311 O O . LEU A 1 162 ? -6.910 -11.042 22.566 1.00 89.94 162 LEU A O 1
ATOM 1315 N N . LEU A 1 163 ? -8.917 -12.040 22.352 1.00 92.50 163 LEU A N 1
ATOM 1316 C CA . LEU A 1 163 ? -8.727 -12.567 21.001 1.00 92.50 163 LEU A CA 1
ATOM 1317 C C . LEU A 1 163 ? -9.726 -11.909 20.050 1.00 92.50 163 LEU A C 1
ATOM 1319 O O . LEU A 1 163 ? -10.943 -11.988 20.252 1.00 92.50 163 LEU A O 1
ATOM 1323 N N . TYR A 1 164 ? -9.209 -11.221 19.033 1.00 93.56 164 TYR A N 1
ATOM 1324 C CA . TYR A 1 164 ? -10.030 -10.499 18.071 1.00 93.56 164 TYR A CA 1
ATOM 1325 C C . TYR A 1 164 ? -9.426 -10.480 16.667 1.00 93.56 164 TYR A C 1
ATOM 1327 O O . TYR A 1 164 ? -8.212 -10.496 16.474 1.00 93.56 164 TYR A O 1
ATOM 1335 N N . GLU A 1 165 ? -10.311 -10.382 15.684 1.00 93.50 165 GLU A N 1
ATOM 1336 C CA . GLU A 1 165 ? -10.008 -10.187 14.274 1.00 93.50 165 GLU A CA 1
ATOM 1337 C C . GLU A 1 165 ? -10.497 -8.790 13.864 1.00 93.50 165 GLU A C 1
ATOM 1339 O O . GLU A 1 165 ? -11.668 -8.457 14.064 1.00 93.50 165 GLU A O 1
ATOM 1344 N N . ILE A 1 166 ? -9.642 -7.972 13.246 1.00 92.75 166 ILE A N 1
ATOM 1345 C CA . ILE A 1 166 ? -10.088 -6.747 12.565 1.00 92.75 166 ILE A CA 1
ATOM 1346 C C . ILE A 1 166 ? -10.264 -7.065 11.083 1.00 92.75 166 ILE A C 1
ATOM 1348 O O . ILE A 1 166 ? -9.340 -7.550 10.431 1.00 92.75 166 ILE A O 1
ATOM 1352 N N . ARG A 1 167 ? -11.442 -6.759 10.537 1.00 90.62 167 ARG A N 1
ATOM 1353 C CA . ARG A 1 167 ? -11.724 -6.846 9.103 1.00 90.62 167 ARG A CA 1
ATOM 1354 C C . ARG A 1 167 ? -11.904 -5.459 8.514 1.00 90.62 167 ARG A C 1
ATOM 1356 O O . ARG A 1 167 ? -12.633 -4.626 9.048 1.00 90.62 167 ARG A O 1
ATOM 1363 N N . THR A 1 168 ? -11.255 -5.239 7.386 1.00 89.62 168 THR A N 1
ATOM 1364 C CA . THR A 1 168 ? -11.323 -4.009 6.602 1.00 89.62 168 THR A CA 1
ATOM 1365 C C . THR A 1 168 ? -12.078 -4.269 5.310 1.00 89.62 168 THR A C 1
ATOM 1367 O O . THR A 1 168 ? -12.022 -5.357 4.735 1.00 89.62 168 THR A O 1
ATOM 1370 N N . ASN A 1 169 ? -12.826 -3.273 4.857 1.00 88.75 169 ASN A N 1
ATOM 1371 C CA . ASN A 1 169 ? -13.623 -3.393 3.650 1.00 88.75 169 ASN A CA 1
ATOM 1372 C C . ASN A 1 169 ? -12.765 -3.173 2.388 1.00 88.75 169 ASN A C 1
ATOM 1374 O O . ASN A 1 169 ? -12.171 -2.100 2.246 1.00 88.75 169 ASN A O 1
ATOM 1378 N N . PRO A 1 170 ? -12.755 -4.122 1.430 1.00 85.75 170 PRO A N 1
ATOM 1379 C CA . PRO A 1 170 ? -11.985 -4.003 0.189 1.00 85.75 170 PRO A CA 1
ATOM 1380 C C . PRO A 1 170 ? -12.370 -2.814 -0.702 1.00 85.75 170 PRO A C 1
ATOM 1382 O O . PRO A 1 170 ? -11.600 -2.433 -1.577 1.00 85.75 170 PRO A O 1
ATOM 1385 N N . SER A 1 171 ? -13.563 -2.242 -0.510 1.00 83.62 171 SER A N 1
ATOM 1386 C CA . SER A 1 171 ? -14.053 -1.087 -1.279 1.00 83.62 171 SER A CA 1
ATOM 1387 C C . SER A 1 171 ? -13.388 0.229 -0.864 1.00 83.62 171 SER A C 1
ATOM 1389 O O . SER A 1 171 ? -13.491 1.222 -1.583 1.00 83.62 171 SER A O 1
ATOM 1391 N N . TYR A 1 172 ? -12.735 0.250 0.300 1.00 82.75 172 TYR A N 1
ATOM 1392 C CA . TYR A 1 172 ? -12.030 1.404 0.851 1.00 82.75 172 TYR A CA 1
ATOM 1393 C C . TYR A 1 172 ? -10.512 1.166 0.859 1.00 82.75 172 TYR A C 1
ATOM 1395 O O . TYR A 1 172 ? -10.001 0.204 0.288 1.00 82.75 172 TYR A O 1
ATOM 1403 N N . THR A 1 173 ? -9.766 2.071 1.493 1.00 79.19 173 THR A N 1
ATOM 1404 C CA . THR A 1 173 ? -8.330 1.910 1.729 1.00 79.19 173 THR A CA 1
ATOM 1405 C C . THR A 1 173 ? -8.077 0.658 2.566 1.00 79.19 173 THR A C 1
ATOM 1407 O O . THR A 1 173 ? -8.368 0.622 3.758 1.00 79.19 173 THR A O 1
ATOM 1410 N N . ASN A 1 174 ? -7.524 -0.377 1.934 1.00 84.00 174 ASN A N 1
ATOM 1411 C CA . ASN A 1 174 ? -7.223 -1.643 2.589 1.00 84.00 174 ASN A CA 1
ATOM 1412 C C . ASN A 1 174 ? -5.725 -1.738 2.925 1.00 84.00 174 ASN A C 1
ATOM 1414 O O . ASN A 1 174 ? -4.893 -1.384 2.075 1.00 84.00 174 ASN A O 1
ATOM 1418 N N . PRO A 1 175 ? -5.352 -2.222 4.123 1.00 87.00 175 PRO A N 1
ATOM 1419 C CA . PRO A 1 175 ? -3.971 -2.594 4.398 1.00 87.00 175 PRO A CA 1
ATOM 1420 C C . PRO A 1 175 ? -3.464 -3.657 3.402 1.00 87.00 175 PRO A C 1
ATOM 1422 O O . PRO A 1 175 ? -4.259 -4.438 2.867 1.00 87.00 175 PRO A O 1
ATOM 1425 N N . PRO A 1 176 ? -2.150 -3.689 3.119 1.00 86.25 176 PRO A N 1
ATOM 1426 C CA . PRO A 1 176 ? -1.547 -4.749 2.315 1.00 86.25 176 PRO A CA 1
ATOM 1427 C C . PRO A 1 176 ? -1.708 -6.116 2.993 1.00 86.25 176 PRO A C 1
ATOM 1429 O O . PRO A 1 176 ? -1.962 -6.205 4.196 1.00 86.25 176 PRO A O 1
ATOM 1432 N N . SER A 1 177 ? -1.551 -7.191 2.218 1.00 86.00 177 SER A N 1
ATOM 1433 C CA . SER A 1 177 ? -1.697 -8.552 2.739 1.00 86.00 177 SER A CA 1
ATOM 1434 C C . SER A 1 177 ? -0.684 -8.831 3.860 1.00 86.00 177 SER A C 1
ATOM 1436 O O . SER A 1 177 ? 0.501 -8.545 3.677 1.00 86.00 177 SER A O 1
ATOM 1438 N N . PRO A 1 178 ? -1.080 -9.481 4.972 1.00 83.81 178 PRO A N 1
ATOM 1439 C CA . PRO A 1 178 ? -0.150 -9.897 6.028 1.00 83.81 178 PRO A CA 1
ATOM 1440 C C . PRO A 1 178 ? 0.957 -10.852 5.551 1.00 83.81 178 PRO A C 1
ATOM 1442 O O . PRO A 1 178 ? 1.968 -11.019 6.226 1.00 83.81 178 PRO A O 1
ATOM 1445 N N . THR A 1 179 ? 0.776 -11.496 4.393 1.00 86.94 179 THR A N 1
ATOM 1446 C CA . THR A 1 179 ? 1.785 -12.371 3.776 1.00 86.94 179 THR A CA 1
ATOM 1447 C C . THR A 1 179 ? 2.937 -11.599 3.130 1.00 86.94 179 THR A C 1
ATOM 1449 O O . THR A 1 179 ? 3.996 -12.173 2.887 1.00 86.94 179 THR A O 1
ATOM 1452 N N . GLU A 1 180 ? 2.741 -10.317 2.822 1.00 83.81 180 GLU A N 1
ATOM 1453 C CA . GLU A 1 180 ? 3.726 -9.469 2.154 1.00 83.81 180 GLU A CA 1
ATOM 1454 C C . GLU A 1 180 ? 4.486 -8.635 3.189 1.00 83.81 180 GLU A C 1
ATOM 1456 O O . GLU A 1 180 ? 4.089 -7.529 3.548 1.00 83.81 180 GLU A O 1
ATOM 1461 N N . LEU A 1 181 ? 5.606 -9.175 3.683 1.00 81.75 181 LEU A N 1
ATOM 1462 C CA . LEU A 1 181 ? 6.417 -8.496 4.702 1.00 81.75 181 LEU A CA 1
ATOM 1463 C C . LEU A 1 181 ? 7.218 -7.307 4.150 1.00 81.75 181 LEU A C 1
ATOM 1465 O O . LEU A 1 181 ? 7.572 -6.401 4.904 1.00 81.75 181 LEU A O 1
ATOM 1469 N N . TYR A 1 182 ? 7.543 -7.318 2.857 1.00 82.75 182 TYR A N 1
ATOM 1470 C CA . TYR A 1 182 ? 8.438 -6.341 2.244 1.00 82.75 182 TYR A CA 1
ATOM 1471 C C . TYR A 1 182 ? 7.811 -5.749 0.986 1.00 82.75 182 TYR A C 1
ATOM 1473 O O . TYR A 1 182 ? 7.343 -6.481 0.117 1.00 82.75 182 TYR A O 1
ATOM 1481 N N . SER A 1 183 ? 7.852 -4.423 0.871 1.00 80.75 183 SER A N 1
ATOM 1482 C CA . SER A 1 183 ? 7.542 -3.713 -0.369 1.00 80.75 183 SER A CA 1
ATOM 1483 C C . SER A 1 183 ? 8.815 -3.478 -1.184 1.00 80.75 183 SER A C 1
ATOM 1485 O O . SER A 1 183 ? 9.929 -3.523 -0.650 1.00 80.75 183 SER A O 1
ATOM 1487 N N . ALA A 1 184 ? 8.679 -3.206 -2.486 1.00 80.56 184 ALA A N 1
ATOM 1488 C CA . ALA A 1 184 ? 9.851 -2.959 -3.317 1.00 80.56 184 ALA A CA 1
ATOM 1489 C C . ALA A 1 184 ? 10.644 -1.739 -2.798 1.00 80.56 184 ALA A C 1
ATOM 1491 O O . ALA A 1 184 ? 10.036 -0.751 -2.366 1.00 80.56 184 ALA A O 1
ATOM 1492 N N . PRO A 1 185 ? 11.989 -1.730 -2.880 1.00 79.88 185 PRO A N 1
ATOM 1493 C CA . PRO A 1 185 ? 12.815 -0.645 -2.335 1.00 79.88 185 PRO A CA 1
ATOM 1494 C C . PRO A 1 185 ? 12.532 0.744 -2.925 1.00 79.88 185 PRO A C 1
ATOM 1496 O O . PRO A 1 185 ? 12.899 1.752 -2.316 1.00 79.88 185 PRO A O 1
ATOM 1499 N N . VAL A 1 186 ? 11.888 0.796 -4.096 1.00 78.25 186 VAL A N 1
ATOM 1500 C CA . VAL A 1 186 ? 11.433 2.022 -4.768 1.00 78.25 186 VAL A CA 1
ATOM 1501 C C . VAL A 1 186 ? 10.207 2.653 -4.107 1.00 78.25 186 VAL A C 1
ATOM 1503 O O . VAL A 1 186 ? 10.022 3.856 -4.234 1.00 78.25 186 VAL A O 1
ATOM 1506 N N . THR A 1 187 ? 9.385 1.879 -3.394 1.00 80.81 187 THR A N 1
ATOM 1507 C CA . THR A 1 187 ? 8.131 2.348 -2.778 1.00 80.81 187 THR A CA 1
ATOM 1508 C C . THR A 1 187 ? 8.370 3.293 -1.603 1.00 80.81 187 THR A C 1
ATOM 1510 O O . THR A 1 187 ? 9.416 3.254 -0.938 1.00 80.81 187 THR A O 1
ATOM 1513 N N . CYS A 1 188 ? 7.375 4.138 -1.321 1.00 80.44 188 CYS A N 1
ATOM 1514 C CA . CYS A 1 188 ? 7.461 5.199 -0.315 1.00 80.44 188 CYS A CA 1
ATOM 1515 C C . CYS A 1 188 ? 8.613 6.189 -0.586 1.00 80.44 188 CYS A C 1
ATOM 1517 O O . CYS A 1 188 ? 9.197 6.731 0.353 1.00 80.44 188 CYS A O 1
ATOM 1519 N N . ARG A 1 189 ? 8.972 6.414 -1.862 1.00 76.06 189 ARG A N 1
ATOM 1520 C CA . ARG A 1 189 ? 10.025 7.350 -2.274 1.00 76.06 189 ARG A CA 1
ATOM 1521 C C . ARG A 1 189 ? 9.489 8.523 -3.102 1.00 76.06 189 ARG A C 1
ATOM 1523 O O . ARG A 1 189 ? 9.770 8.595 -4.286 1.00 76.06 189 ARG A O 1
ATOM 1530 N N . LYS A 1 190 ? 8.813 9.476 -2.441 1.00 67.38 190 LYS A N 1
ATOM 1531 C CA . LYS A 1 190 ? 8.245 10.734 -2.993 1.00 67.38 190 LYS A CA 1
ATOM 1532 C C . LYS A 1 190 ? 7.253 10.529 -4.159 1.00 67.38 190 LYS A C 1
ATOM 1534 O O . LYS A 1 190 ? 7.395 9.646 -4.993 1.00 67.38 190 LYS A O 1
ATOM 1539 N N . ASP A 1 191 ? 6.255 11.407 -4.244 1.00 55.81 191 ASP A N 1
ATOM 1540 C CA . ASP A 1 191 ? 5.306 11.468 -5.361 1.00 55.81 191 ASP A CA 1
ATOM 1541 C C . ASP A 1 191 ? 5.981 11.927 -6.657 1.00 55.81 191 ASP A C 1
ATOM 1543 O O . ASP A 1 191 ? 5.872 13.074 -7.087 1.00 55.81 191 ASP A O 1
ATOM 1547 N N . THR A 1 192 ? 6.707 11.027 -7.307 1.00 53.62 192 THR A N 1
ATOM 1548 C CA . THR A 1 192 ? 6.945 11.124 -8.743 1.00 53.62 192 THR A CA 1
ATOM 1549 C C . THR A 1 192 ? 5.999 10.154 -9.427 1.00 53.62 192 THR A C 1
ATOM 1551 O O . THR A 1 192 ? 6.367 9.035 -9.782 1.00 53.62 192 THR A O 1
ATOM 1554 N N . SER A 1 193 ? 4.741 10.566 -9.591 1.00 52.81 193 SER A N 1
ATOM 1555 C CA . SER A 1 193 ? 3.813 9.893 -10.498 1.00 52.81 193 SER A CA 1
ATOM 1556 C C . SER A 1 193 ? 4.287 10.146 -11.930 1.00 52.81 193 SER A C 1
ATOM 1558 O O . SER A 1 193 ? 3.894 11.117 -12.577 1.00 52.81 193 SER A O 1
ATOM 1560 N N . HIS A 1 194 ? 5.198 9.314 -12.428 1.00 56.00 194 HIS A N 1
ATOM 1561 C CA . HIS A 1 194 ? 5.518 9.332 -13.848 1.00 56.00 194 HIS A CA 1
ATOM 1562 C C . HIS A 1 194 ? 4.353 8.670 -14.592 1.00 56.00 194 HIS A C 1
ATOM 1564 O O . HIS A 1 194 ? 3.971 7.553 -14.248 1.00 56.00 194 HIS A O 1
ATOM 1570 N N . TRP A 1 195 ? 3.786 9.332 -15.607 1.00 57.72 195 TRP A N 1
ATOM 1571 C CA . TRP A 1 195 ? 2.614 8.842 -16.359 1.00 57.72 195 TRP A CA 1
ATOM 1572 C C . TRP A 1 195 ? 2.812 7.431 -16.947 1.00 57.72 195 TRP A C 1
ATOM 1574 O O . TRP A 1 195 ? 1.852 6.693 -17.148 1.00 57.72 195 TRP A O 1
ATOM 1584 N N . LEU A 1 196 ? 4.069 7.030 -17.168 1.00 51.97 196 LEU A N 1
ATOM 1585 C CA . LEU A 1 196 ? 4.436 5.708 -17.672 1.00 51.97 196 LEU A CA 1
ATOM 1586 C C . LEU A 1 196 ? 4.460 4.601 -16.597 1.00 51.97 196 LEU A C 1
ATOM 1588 O O . LEU A 1 196 ? 4.537 3.425 -16.947 1.00 51.97 196 LEU A O 1
ATOM 1592 N N . GLY A 1 197 ? 4.380 4.944 -15.306 1.00 51.12 197 GLY A N 1
ATOM 1593 C CA . GLY A 1 197 ? 4.356 3.976 -14.200 1.00 51.12 197 GLY A CA 1
ATOM 1594 C C . GLY A 1 197 ? 3.153 3.033 -14.261 1.00 51.12 197 GLY A C 1
ATOM 1595 O O . GLY A 1 197 ? 3.298 1.831 -14.061 1.00 51.12 197 GLY A O 1
ATOM 1596 N N . GLY A 1 198 ? 1.988 3.559 -14.657 1.00 50.53 198 GLY A N 1
ATOM 1597 C CA . GLY A 1 198 ? 0.773 2.763 -14.860 1.00 50.53 198 GLY A CA 1
ATOM 1598 C C . GLY A 1 198 ? 0.761 1.935 -16.151 1.00 50.53 198 GLY A C 1
ATOM 1599 O O . GLY A 1 198 ? 0.035 0.952 -16.229 1.00 50.53 198 GLY A O 1
ATOM 1600 N N . VAL A 1 199 ? 1.569 2.300 -17.154 1.00 50.34 199 VAL A N 1
ATOM 1601 C CA . VAL A 1 199 ? 1.600 1.626 -18.469 1.00 50.34 199 VAL A CA 1
ATOM 1602 C C . VAL A 1 199 ? 2.604 0.471 -18.496 1.00 50.34 199 VAL A C 1
ATOM 1604 O O . VAL A 1 199 ? 2.355 -0.538 -19.147 1.00 50.34 199 VAL A O 1
ATOM 1607 N N . LEU A 1 200 ? 3.733 0.603 -17.792 1.00 50.91 200 LEU A N 1
ATOM 1608 C CA . LEU A 1 200 ? 4.808 -0.399 -17.780 1.00 50.91 200 LEU A CA 1
ATOM 1609 C C . LEU A 1 200 ? 4.884 -1.219 -16.479 1.00 50.91 200 LEU A C 1
ATOM 1611 O O . LEU A 1 200 ? 5.872 -1.921 -16.278 1.00 50.91 200 LEU A O 1
ATOM 1615 N N . SER A 1 201 ? 3.881 -1.125 -15.594 1.00 49.44 201 SER A N 1
ATOM 1616 C CA . SER A 1 201 ? 3.909 -1.729 -14.246 1.00 49.44 201 SER A CA 1
ATOM 1617 C C . SER A 1 201 ? 5.201 -1.402 -13.482 1.00 49.44 201 SER A C 1
ATOM 1619 O O . SER A 1 201 ? 5.740 -2.230 -12.752 1.00 49.44 201 SER A O 1
ATOM 1621 N N . ILE A 1 202 ? 5.732 -0.193 -13.682 1.00 55.59 202 ILE A N 1
ATOM 1622 C CA . ILE A 1 202 ? 6.925 0.279 -12.980 1.00 55.59 202 ILE A CA 1
ATOM 1623 C C . ILE A 1 202 ? 6.430 1.009 -11.741 1.00 55.59 202 ILE A C 1
ATOM 1625 O O . ILE A 1 202 ? 5.760 2.034 -11.852 1.00 55.59 202 ILE A O 1
ATOM 1629 N N . GLU A 1 203 ? 6.772 0.509 -10.559 1.00 57.66 203 GLU A N 1
ATOM 1630 C CA . GLU A 1 203 ? 6.500 1.219 -9.314 1.00 57.66 203 GLU A CA 1
ATOM 1631 C C . GLU A 1 203 ? 7.360 2.489 -9.255 1.00 57.66 203 GLU A C 1
ATOM 1633 O O . GLU A 1 203 ? 8.570 2.444 -9.037 1.00 57.66 203 GLU A O 1
ATOM 1638 N N . THR A 1 204 ? 6.745 3.652 -9.474 1.00 55.38 204 THR A N 1
ATOM 1639 C CA . THR A 1 204 ? 7.456 4.941 -9.560 1.00 55.38 204 THR A CA 1
ATOM 1640 C C . THR A 1 204 ? 7.685 5.604 -8.199 1.00 55.38 204 THR A C 1
ATOM 1642 O O . THR A 1 204 ? 8.004 6.790 -8.136 1.00 55.38 204 THR A O 1
ATOM 1645 N N . GLY A 1 205 ? 7.520 4.850 -7.110 1.00 57.00 205 GLY A N 1
ATOM 1646 C CA . GLY A 1 205 ? 7.809 5.277 -5.739 1.00 57.00 205 GLY A CA 1
ATOM 1647 C C . GLY A 1 205 ? 6.766 6.166 -5.059 1.00 57.00 205 GLY A C 1
ATOM 1648 O O . GLY A 1 205 ? 6.892 6.397 -3.856 1.00 57.00 205 GLY A O 1
ATOM 1649 N N . GLY A 1 206 ? 5.721 6.595 -5.777 1.00 62.72 206 GLY A N 1
ATOM 1650 C CA . GLY A 1 206 ? 4.633 7.416 -5.224 1.00 62.72 206 GLY A CA 1
ATOM 1651 C C . GLY A 1 206 ? 3.675 6.650 -4.305 1.00 62.72 206 GLY A C 1
ATOM 1652 O O . GLY A 1 206 ? 3.156 7.206 -3.345 1.00 62.72 206 GLY A O 1
ATOM 1653 N N . SER A 1 207 ? 3.479 5.349 -4.529 1.00 73.19 207 SER A N 1
ATOM 1654 C CA . SER A 1 207 ? 2.661 4.522 -3.641 1.00 73.19 207 SER A CA 1
ATOM 1655 C C . SER A 1 207 ? 3.460 4.070 -2.416 1.00 73.19 207 SER A C 1
ATOM 1657 O O . SER A 1 207 ? 4.582 3.562 -2.526 1.00 73.19 207 SER A O 1
ATOM 1659 N N . CYS A 1 208 ? 2.860 4.222 -1.234 1.00 81.44 208 CYS A N 1
ATOM 1660 C CA . CYS A 1 208 ? 3.380 3.668 0.010 1.00 81.44 208 CYS A CA 1
ATOM 1661 C C . CYS A 1 208 ? 2.345 2.729 0.645 1.00 81.44 208 CYS A C 1
ATOM 1663 O O . CYS A 1 208 ? 1.459 3.198 1.357 1.00 81.44 208 CYS A O 1
ATOM 1665 N N . PRO A 1 209 ? 2.440 1.406 0.406 1.00 84.19 209 PRO A N 1
ATOM 1666 C CA . PRO A 1 209 ? 1.472 0.442 0.935 1.00 84.19 209 PRO A CA 1
ATOM 1667 C C . PRO A 1 209 ? 1.375 0.455 2.465 1.00 84.19 209 PRO A C 1
ATOM 1669 O O . PRO A 1 209 ? 0.299 0.248 3.016 1.00 84.19 209 PRO A O 1
ATOM 1672 N N . VAL A 1 210 ? 2.481 0.744 3.158 1.00 84.19 210 VAL A N 1
ATOM 1673 C CA . VAL A 1 210 ? 2.531 0.802 4.629 1.00 84.19 210 VAL A CA 1
ATOM 1674 C C . VAL A 1 210 ? 1.597 1.882 5.180 1.00 84.19 210 VAL A C 1
ATOM 1676 O O . VAL A 1 210 ? 0.911 1.647 6.172 1.00 84.19 210 VAL A O 1
ATOM 1679 N N . ASN A 1 211 ? 1.480 3.025 4.498 1.00 84.94 211 ASN A N 1
ATOM 1680 C CA . ASN A 1 211 ? 0.575 4.100 4.908 1.00 84.94 211 ASN A CA 1
ATOM 1681 C C . ASN A 1 211 ? -0.899 3.680 4.868 1.00 84.94 211 ASN A C 1
ATOM 1683 O O . ASN A 1 211 ? -1.727 4.289 5.546 1.00 84.94 211 ASN A O 1
ATOM 1687 N N . ASN A 1 212 ? -1.257 2.620 4.138 1.00 87.12 212 ASN A N 1
ATOM 1688 C CA . ASN A 1 212 ? -2.630 2.125 4.148 1.00 87.12 212 ASN A CA 1
ATOM 1689 C C . ASN A 1 212 ? -3.038 1.603 5.533 1.00 87.12 212 ASN A C 1
ATOM 1691 O O . ASN A 1 212 ? -4.212 1.697 5.873 1.00 87.12 212 ASN A O 1
ATOM 1695 N N . TYR A 1 213 ? -2.110 1.126 6.372 1.00 87.31 213 TYR A N 1
ATOM 1696 C CA . TYR A 1 213 ? -2.415 0.769 7.766 1.00 87.31 213 TYR A CA 1
ATOM 1697 C C . TYR A 1 213 ? -2.839 1.983 8.610 1.00 87.31 213 TYR A C 1
ATOM 1699 O O . TYR A 1 213 ? -3.673 1.854 9.508 1.00 87.31 213 TYR A O 1
ATOM 1707 N N . LEU A 1 214 ? -2.304 3.167 8.293 1.00 86.75 214 LEU A N 1
ATOM 1708 C CA . LEU A 1 214 ? -2.658 4.435 8.932 1.00 86.75 214 LEU A CA 1
ATOM 1709 C C . LEU A 1 214 ? -3.997 4.966 8.392 1.00 86.75 214 LEU A C 1
ATOM 1711 O O . LEU A 1 214 ? -4.940 5.200 9.149 1.00 86.75 214 LEU A O 1
ATOM 1715 N N . HIS A 1 215 ? -4.115 5.088 7.067 1.00 84.88 215 HIS A N 1
ATOM 1716 C CA . HIS A 1 215 ? -5.293 5.672 6.416 1.00 84.88 215 HIS A CA 1
ATOM 1717 C C . HIS A 1 215 ? -6.539 4.779 6.445 1.00 84.88 215 HIS A C 1
ATOM 1719 O O . HIS A 1 215 ? -7.649 5.288 6.312 1.00 84.88 215 HIS A O 1
ATOM 1725 N N . SER A 1 216 ? -6.388 3.461 6.600 1.00 86.69 216 SER A N 1
ATOM 1726 C CA . SER A 1 216 ? -7.525 2.546 6.795 1.00 86.69 216 SER A CA 1
ATOM 1727 C C . SER A 1 216 ? -8.154 2.668 8.183 1.00 86.69 216 SER A C 1
ATOM 1729 O O . SER A 1 216 ? -9.263 2.192 8.382 1.00 86.69 216 SER A O 1
ATOM 1731 N N . GLY A 1 217 ? -7.466 3.274 9.159 1.00 88.19 217 GLY A N 1
ATOM 1732 C CA . GLY A 1 217 ? -7.910 3.297 10.556 1.00 88.19 217 GLY A CA 1
ATOM 1733 C C . GLY A 1 217 ? -7.669 1.982 11.306 1.00 88.19 217 GLY A C 1
ATOM 1734 O O . GLY A 1 217 ? -7.995 1.900 12.488 1.00 88.19 217 GLY A O 1
ATOM 1735 N N . PHE A 1 218 ? -7.054 0.980 10.663 1.00 91.31 218 PHE A N 1
ATOM 1736 C CA . PHE A 1 218 ? -6.710 -0.303 11.280 1.00 91.31 218 PHE A CA 1
ATOM 1737 C C . PHE A 1 218 ? -5.854 -0.118 12.541 1.00 91.31 218 PHE A C 1
ATOM 1739 O O . PHE A 1 218 ? -6.222 -0.605 13.608 1.00 91.31 218 PHE A O 1
ATOM 1746 N N . LEU A 1 219 ? -4.758 0.649 12.447 1.00 91.12 219 LEU A N 1
ATOM 1747 C CA . LEU A 1 219 ? -3.853 0.876 13.583 1.00 91.12 219 LEU A CA 1
ATOM 1748 C C . LEU A 1 219 ? -4.526 1.618 14.739 1.00 91.12 219 LEU A C 1
ATOM 1750 O O . LEU A 1 219 ? -4.273 1.317 15.903 1.00 91.12 219 LEU A O 1
ATOM 1754 N N . ALA A 1 220 ? -5.388 2.585 14.424 1.00 90.12 220 ALA A N 1
ATOM 1755 C CA . ALA A 1 220 ? -6.128 3.319 15.440 1.00 90.12 220 ALA A CA 1
ATOM 1756 C C . ALA A 1 220 ? -7.101 2.408 16.182 1.00 90.12 220 ALA A C 1
ATOM 1758 O O . ALA A 1 220 ? -7.146 2.433 17.408 1.00 90.12 220 ALA A O 1
ATOM 1759 N N . LEU A 1 221 ? -7.839 1.573 15.450 1.00 91.62 221 LEU A N 1
ATOM 1760 C CA . LEU A 1 221 ? -8.785 0.640 16.044 1.00 91.62 221 LEU A CA 1
ATOM 1761 C C . LEU A 1 221 ? -8.073 -0.390 16.924 1.00 91.62 221 LEU A C 1
ATOM 1763 O O . LEU A 1 221 ? -8.487 -0.595 18.062 1.00 91.62 221 LEU A O 1
ATOM 1767 N N . GLN A 1 222 ? -6.969 -0.957 16.428 1.00 93.31 222 GLN A N 1
ATOM 1768 C CA . GLN A 1 222 ? -6.129 -1.896 17.168 1.00 93.31 222 GLN A CA 1
ATOM 1769 C C . GLN A 1 222 ? -5.645 -1.287 18.491 1.00 93.31 222 GLN A C 1
ATOM 1771 O O . GLN A 1 222 ? -5.859 -1.860 19.556 1.00 93.31 222 GLN A O 1
ATOM 1776 N N . MET A 1 223 ? -5.083 -0.075 18.455 1.00 91.69 223 MET A N 1
ATOM 1777 C CA . MET A 1 223 ? -4.604 0.578 19.674 1.00 91.69 223 MET A CA 1
ATOM 1778 C C . MET A 1 223 ? -5.714 0.928 20.657 1.00 91.69 223 MET A C 1
ATOM 1780 O O . MET A 1 223 ? -5.523 0.759 21.857 1.00 91.69 223 MET A O 1
ATOM 1784 N N . ILE A 1 224 ? -6.866 1.420 20.193 1.00 90.94 224 ILE A N 1
ATOM 1785 C CA . ILE A 1 224 ? -7.959 1.758 21.113 1.00 90.94 224 ILE A CA 1
ATOM 1786 C C . ILE A 1 224 ? -8.473 0.480 21.790 1.00 90.94 224 ILE A C 1
ATOM 1788 O O . ILE A 1 224 ? -8.706 0.498 22.998 1.00 90.94 224 ILE A O 1
ATOM 1792 N N . VAL A 1 225 ? -8.611 -0.629 21.056 1.00 92.88 225 VAL A N 1
ATOM 1793 C CA . VAL A 1 225 ? -9.014 -1.931 21.612 1.00 92.88 225 VAL A CA 1
ATOM 1794 C C . VAL A 1 225 ? -7.996 -2.422 22.650 1.00 92.88 225 VAL A C 1
ATOM 1796 O O . VAL A 1 225 ? -8.377 -2.703 23.790 1.00 92.88 225 VAL A O 1
ATOM 1799 N N . ASP A 1 226 ? -6.708 -2.438 22.305 1.00 92.50 226 ASP A N 1
ATOM 1800 C CA . ASP A 1 226 ? -5.643 -2.934 23.184 1.00 92.50 226 ASP A CA 1
ATOM 1801 C C . ASP A 1 226 ? -5.491 -2.070 24.445 1.00 92.50 226 ASP A C 1
ATOM 1803 O O . ASP A 1 226 ? -5.446 -2.588 25.563 1.00 92.50 226 ASP A O 1
ATOM 1807 N N . ILE A 1 227 ? -5.488 -0.741 24.307 1.00 91.56 227 ILE A N 1
ATOM 1808 C CA . ILE A 1 227 ? -5.390 0.174 25.452 1.00 91.56 227 ILE A CA 1
ATOM 1809 C C . ILE A 1 227 ? -6.638 0.080 26.334 1.00 91.56 227 ILE A C 1
ATOM 1811 O O . ILE A 1 227 ? -6.523 0.131 27.560 1.00 91.56 227 ILE A O 1
ATOM 1815 N N . THR A 1 228 ? -7.827 -0.096 25.747 1.00 91.50 228 THR A N 1
ATOM 1816 C CA . THR A 1 228 ? -9.060 -0.305 26.524 1.00 91.50 228 THR A CA 1
ATOM 1817 C C . THR A 1 228 ? -8.935 -1.553 27.389 1.00 91.50 228 THR A C 1
ATOM 1819 O O . THR A 1 228 ? -9.250 -1.503 28.577 1.00 91.50 228 THR A O 1
ATOM 1822 N N . LYS A 1 229 ? -8.410 -2.651 26.838 1.00 92.06 229 LYS A N 1
ATOM 1823 C CA . LYS A 1 229 ? -8.164 -3.874 27.605 1.00 92.06 229 LYS A CA 1
ATOM 1824 C C . LYS A 1 229 ? -7.124 -3.668 28.703 1.00 92.06 229 LYS A C 1
ATOM 1826 O O . LYS A 1 229 ? -7.397 -4.014 29.848 1.00 92.06 229 LYS A O 1
ATOM 1831 N N . ILE A 1 230 ? -5.994 -3.024 28.400 1.00 91.00 230 ILE A N 1
ATOM 1832 C CA . ILE A 1 230 ? -4.961 -2.693 29.399 1.00 91.00 230 ILE A CA 1
ATOM 1833 C C . ILE A 1 230 ? -5.558 -1.872 30.549 1.00 91.00 230 ILE A C 1
ATOM 1835 O O . ILE A 1 230 ? -5.280 -2.142 31.719 1.00 91.00 230 ILE A O 1
ATOM 1839 N N . ARG A 1 231 ? -6.411 -0.890 30.237 1.00 90.50 231 ARG A N 1
ATOM 1840 C CA . ARG A 1 231 ? -7.091 -0.051 31.231 1.00 90.50 231 ARG A CA 1
ATOM 1841 C C . ARG A 1 231 ? -8.025 -0.864 32.126 1.00 90.50 231 ARG A C 1
ATOM 1843 O O . ARG A 1 231 ? -8.024 -0.660 33.339 1.00 90.50 231 ARG A O 1
ATOM 1850 N N . LEU A 1 232 ? -8.799 -1.774 31.537 1.00 90.62 232 LEU A N 1
ATOM 1851 C CA . LEU A 1 232 ? -9.725 -2.643 32.265 1.00 90.62 232 LEU A CA 1
ATOM 1852 C C . LEU A 1 232 ? -8.987 -3.632 33.173 1.00 90.62 232 LEU A C 1
ATOM 1854 O O . LEU A 1 232 ? -9.359 -3.768 34.335 1.00 90.62 232 LEU A O 1
ATOM 1858 N N . ASP A 1 233 ? -7.915 -4.252 32.681 1.00 90.19 233 ASP A N 1
ATOM 1859 C CA . ASP A 1 233 ? -7.135 -5.235 33.442 1.00 90.19 233 ASP A CA 1
ATOM 1860 C C . ASP A 1 233 ? -6.326 -4.586 34.575 1.00 90.19 233 ASP A C 1
ATOM 1862 O O . ASP A 1 233 ? -6.175 -5.163 35.650 1.00 90.19 233 ASP A O 1
ATOM 1866 N N . THR A 1 234 ? -5.830 -3.363 34.362 1.00 89.19 234 THR A N 1
ATOM 1867 C CA . THR A 1 234 ? -5.079 -2.614 35.385 1.00 89.19 234 THR A CA 1
ATOM 1868 C C . THR A 1 234 ? -6.007 -1.975 36.427 1.00 89.19 234 THR A C 1
ATOM 1870 O O . THR A 1 234 ? -5.566 -1.637 37.523 1.00 89.19 234 THR A O 1
ATOM 1873 N N . GLY A 1 235 ? -7.286 -1.759 36.095 1.00 85.12 235 GLY A N 1
ATOM 1874 C CA . GLY A 1 235 ? -8.242 -1.036 36.942 1.00 85.12 235 GLY A CA 1
ATOM 1875 C C . GLY A 1 235 ? -7.909 0.450 37.141 1.00 85.12 235 GLY A C 1
ATOM 1876 O O . GLY A 1 235 ? -8.508 1.105 37.991 1.00 85.12 235 GLY A O 1
ATOM 1877 N N . ASN A 1 236 ? -6.955 0.993 36.376 1.00 83.50 236 ASN A N 1
ATOM 1878 C CA . ASN A 1 236 ? -6.514 2.379 36.489 1.00 83.50 236 ASN A CA 1
ATOM 1879 C C . ASN A 1 236 ? -7.278 3.267 35.499 1.00 83.50 236 ASN A C 1
ATOM 1881 O O . ASN A 1 236 ? -7.064 3.206 34.288 1.00 83.50 236 ASN A O 1
ATOM 1885 N N . THR A 1 237 ? -8.161 4.119 36.015 1.00 73.69 237 THR A N 1
ATOM 1886 C CA . THR A 1 237 ? -8.946 5.050 35.196 1.00 73.69 237 THR A CA 1
ATOM 1887 C C . THR A 1 237 ? -8.139 6.234 34.674 1.00 73.69 237 THR A C 1
ATOM 1889 O O . THR A 1 237 ? -8.577 6.838 33.698 1.00 73.69 237 THR A O 1
ATOM 1892 N N . ASP A 1 238 ? -6.970 6.521 35.244 1.00 75.06 238 ASP A N 1
ATOM 1893 C CA . ASP A 1 238 ? -6.157 7.704 34.928 1.00 75.06 238 ASP A CA 1
ATOM 1894 C C . ASP A 1 238 ? -5.129 7.441 33.817 1.00 75.06 238 ASP A C 1
ATOM 1896 O O . ASP A 1 238 ? -4.245 8.258 33.562 1.00 75.06 238 ASP A O 1
ATOM 1900 N N . LEU A 1 239 ? -5.222 6.289 33.148 1.00 78.88 239 LEU A N 1
ATOM 1901 C CA . LEU A 1 239 ? -4.363 5.946 32.022 1.00 78.88 239 LEU A CA 1
ATOM 1902 C C . LEU A 1 239 ? -4.668 6.880 30.841 1.00 78.88 239 LEU A C 1
ATOM 1904 O O . LEU A 1 239 ? -5.669 6.719 30.141 1.00 78.88 239 LEU A O 1
ATOM 1908 N N . THR A 1 240 ? -3.798 7.868 30.640 1.00 76.88 240 THR A N 1
ATOM 1909 C CA . THR A 1 240 ? -3.846 8.795 29.510 1.00 76.88 240 THR A CA 1
ATOM 1910 C C . THR A 1 240 ? -3.134 8.189 28.307 1.00 76.88 240 THR A C 1
ATOM 1912 O O . THR A 1 240 ? -2.040 7.634 28.418 1.00 76.88 240 THR A O 1
ATOM 1915 N N . VAL A 1 241 ? -3.764 8.276 27.137 1.00 80.50 241 VAL A N 1
ATOM 1916 C CA . VAL A 1 241 ? -3.147 7.807 25.893 1.00 80.50 241 VAL A CA 1
ATOM 1917 C C . VAL A 1 241 ? -2.244 8.910 25.353 1.00 80.50 241 VAL A C 1
ATOM 1919 O O . VAL A 1 241 ? -2.733 10.020 25.134 1.00 80.50 241 VAL A O 1
ATOM 1922 N N . PRO A 1 242 ? -0.937 8.652 25.169 1.00 79.88 242 PRO A N 1
ATOM 1923 C CA . PRO A 1 242 ? -0.042 9.638 24.583 1.00 79.88 242 PRO A CA 1
ATOM 1924 C C . PRO A 1 242 ? -0.375 9.863 23.102 1.00 79.88 242 PRO A C 1
ATOM 1926 O O . PRO A 1 242 ? -0.968 9.009 22.445 1.00 79.88 242 PRO A O 1
ATOM 1929 N N . ASP A 1 243 ? 0.046 11.005 22.559 1.00 80.88 243 ASP A N 1
ATOM 1930 C CA . ASP A 1 243 ? -0.023 11.260 21.118 1.00 80.88 243 ASP A CA 1
ATOM 1931 C C . ASP A 1 243 ? 1.003 10.374 20.393 1.00 80.88 243 ASP A C 1
ATOM 1933 O O . ASP A 1 243 ? 2.215 10.582 20.504 1.00 80.88 243 ASP A O 1
ATOM 1937 N N . ILE A 1 244 ? 0.517 9.346 19.692 1.00 84.44 244 ILE A N 1
ATOM 1938 C CA . ILE A 1 244 ? 1.354 8.384 18.972 1.00 84.44 244 ILE A CA 1
ATOM 1939 C C . ILE A 1 244 ? 1.369 8.764 17.493 1.00 84.44 244 ILE A C 1
ATOM 1941 O O . ILE A 1 244 ? 0.348 8.717 16.798 1.00 84.44 244 ILE A O 1
ATOM 1945 N N . LYS A 1 245 ? 2.564 9.106 17.011 1.00 84.50 245 LYS A N 1
ATOM 1946 C CA . LYS A 1 245 ? 2.827 9.468 15.616 1.00 84.50 245 LYS A CA 1
ATOM 1947 C C . LYS A 1 245 ? 3.611 8.372 14.926 1.00 84.50 245 LYS A C 1
ATOM 1949 O O . LYS A 1 245 ? 4.523 7.790 15.512 1.00 84.50 245 LYS A O 1
ATOM 1954 N N . LEU A 1 246 ? 3.259 8.116 13.671 1.00 85.00 246 LEU A N 1
ATOM 1955 C CA . LEU A 1 246 ? 3.976 7.159 12.843 1.00 85.00 246 LEU A CA 1
ATOM 1956 C C . LEU A 1 246 ? 5.056 7.881 12.038 1.00 85.00 246 LEU A C 1
ATOM 1958 O O . LEU A 1 246 ? 4.789 8.868 11.347 1.00 85.00 246 LEU A O 1
ATOM 1962 N N . GLU A 1 247 ? 6.277 7.368 12.130 1.00 84.50 247 GLU A N 1
ATOM 1963 C CA . GLU A 1 247 ? 7.439 7.929 11.459 1.00 84.50 247 GLU A CA 1
ATOM 1964 C C . GLU A 1 247 ? 8.180 6.835 10.694 1.00 84.50 247 GLU A C 1
ATOM 1966 O O . GLU A 1 247 ? 8.502 5.775 11.236 1.00 84.50 247 GLU A O 1
ATOM 1971 N N . MET A 1 248 ? 8.431 7.082 9.410 1.00 82.50 248 MET A N 1
ATOM 1972 C CA . MET A 1 248 ? 9.188 6.150 8.583 1.00 82.50 248 MET A CA 1
ATOM 1973 C C . MET A 1 248 ? 10.688 6.354 8.773 1.00 82.50 248 MET A C 1
ATOM 1975 O O . MET A 1 248 ? 11.191 7.481 8.760 1.00 82.50 248 MET A O 1
ATOM 1979 N N . PHE A 1 249 ? 11.409 5.239 8.888 1.00 85.38 249 PHE A N 1
ATOM 1980 C CA . PHE A 1 249 ? 12.864 5.254 8.946 1.00 85.38 249 PHE A CA 1
ATOM 1981 C C . PHE A 1 249 ? 13.490 5.746 7.630 1.00 85.38 249 PHE A C 1
ATOM 1983 O O . PHE A 1 249 ? 12.928 5.515 6.550 1.00 85.38 249 PHE A O 1
ATOM 1990 N N . PRO A 1 250 ? 14.664 6.403 7.709 1.00 85.75 250 PRO A N 1
ATOM 1991 C CA . PRO A 1 250 ? 15.416 6.819 6.533 1.00 85.75 250 PRO A CA 1
ATOM 1992 C C . PRO A 1 250 ? 15.779 5.617 5.652 1.00 85.75 250 PRO A C 1
ATOM 1994 O O . PRO A 1 250 ? 15.953 4.494 6.129 1.00 85.75 250 PRO A O 1
ATOM 1997 N N . LYS A 1 251 ? 15.897 5.861 4.344 1.00 85.50 251 LYS A N 1
ATOM 1998 C CA . LYS A 1 251 ? 16.221 4.842 3.336 1.00 85.50 251 LYS A CA 1
ATOM 1999 C C . LYS A 1 251 ? 17.477 5.237 2.572 1.00 85.50 251 LYS A C 1
ATOM 2001 O O . LYS A 1 251 ? 17.572 6.355 2.072 1.00 85.50 251 LYS A O 1
ATOM 2006 N N . GLU A 1 252 ? 18.392 4.293 2.392 1.00 87.06 252 GLU A N 1
ATOM 2007 C CA . GLU A 1 252 ? 19.617 4.499 1.610 1.00 87.06 252 GLU A CA 1
ATOM 2008 C C . GLU A 1 252 ? 19.335 4.825 0.137 1.00 87.06 252 GLU A C 1
ATOM 2010 O O . GLU A 1 252 ? 18.225 4.609 -0.364 1.00 87.06 252 GLU A O 1
ATOM 2015 N N . ALA A 1 253 ? 20.330 5.352 -0.579 1.00 85.38 253 ALA A N 1
ATOM 2016 C CA . ALA A 1 253 ? 20.214 5.550 -2.022 1.00 85.38 253 ALA A CA 1
ATOM 2017 C C . ALA A 1 253 ? 19.942 4.209 -2.721 1.00 85.38 253 ALA A C 1
ATOM 2019 O O . ALA A 1 253 ? 20.522 3.183 -2.369 1.00 85.38 253 ALA A O 1
ATOM 2020 N N . PHE A 1 254 ? 19.045 4.212 -3.706 1.00 82.50 254 PHE A N 1
ATOM 2021 C CA . PHE A 1 254 ? 18.650 2.995 -4.410 1.00 82.50 254 PHE A CA 1
ATOM 2022 C C . PHE A 1 254 ? 18.643 3.223 -5.915 1.00 82.50 254 PHE A C 1
ATOM 2024 O O . PHE A 1 254 ? 18.105 4.215 -6.406 1.00 82.50 254 PHE A O 1
ATOM 2031 N N . THR A 1 255 ? 19.227 2.285 -6.650 1.00 80.94 255 THR A N 1
ATOM 2032 C CA . THR A 1 255 ? 19.206 2.267 -8.112 1.00 80.94 255 THR A CA 1
ATOM 2033 C C . THR A 1 255 ? 18.318 1.126 -8.565 1.00 80.94 255 THR A C 1
ATOM 2035 O O . THR A 1 255 ? 18.599 -0.026 -8.249 1.00 80.94 255 THR A O 1
ATOM 2038 N N . ALA A 1 256 ? 17.249 1.438 -9.288 1.00 73.88 256 ALA A N 1
ATOM 2039 C CA . ALA A 1 256 ? 16.268 0.440 -9.675 1.00 73.88 256 ALA A CA 1
ATOM 2040 C C . ALA A 1 256 ? 16.781 -0.526 -10.752 1.00 73.88 256 ALA A C 1
ATOM 2042 O O . ALA A 1 256 ? 17.375 -0.123 -11.757 1.00 73.88 256 ALA A O 1
ATOM 2043 N N . ASP A 1 257 ? 16.471 -1.809 -10.557 1.00 72.00 257 ASP A N 1
ATOM 2044 C CA . ASP A 1 257 ? 16.951 -2.912 -11.394 1.00 72.00 257 ASP A CA 1
ATOM 2045 C C . ASP A 1 257 ? 16.395 -2.889 -12.819 1.00 72.00 257 ASP A C 1
ATOM 2047 O O . ASP A 1 257 ? 17.010 -3.439 -13.731 1.00 72.00 257 ASP A O 1
ATOM 2051 N N . TRP A 1 258 ? 15.278 -2.198 -13.066 1.00 69.12 258 TRP A N 1
ATOM 2052 C CA . TRP A 1 258 ? 14.718 -2.072 -14.413 1.00 69.12 258 TRP A CA 1
ATOM 2053 C C . TRP A 1 258 ? 15.712 -1.411 -15.393 1.00 69.12 258 TRP A C 1
ATOM 2055 O O . TRP A 1 258 ? 15.681 -1.704 -16.589 1.00 69.12 258 TRP A O 1
ATOM 2065 N N . MET A 1 259 ? 16.674 -0.611 -14.904 1.00 68.38 259 MET A N 1
ATOM 2066 C CA . MET A 1 259 ? 17.779 -0.086 -15.719 1.00 68.38 259 MET A CA 1
ATOM 2067 C C . MET A 1 259 ? 18.613 -1.205 -16.365 1.00 68.38 259 MET A C 1
ATOM 2069 O O . MET A 1 259 ? 19.124 -1.025 -17.472 1.00 68.38 259 MET A O 1
ATOM 2073 N N . LEU A 1 260 ? 18.748 -2.363 -15.710 1.00 70.88 260 LEU A N 1
ATOM 2074 C CA . LEU A 1 260 ? 19.471 -3.513 -16.251 1.00 70.88 260 LEU A CA 1
ATOM 2075 C C . LEU A 1 260 ? 18.799 -4.046 -17.522 1.00 70.88 260 LEU A C 1
ATOM 2077 O O . LEU A 1 260 ? 19.488 -4.326 -18.502 1.00 70.88 260 LEU A O 1
ATOM 2081 N N . ALA A 1 261 ? 17.465 -4.110 -17.543 1.00 70.25 261 ALA A N 1
ATOM 2082 C CA . ALA A 1 261 ? 16.716 -4.528 -18.725 1.00 70.25 261 ALA A CA 1
ATOM 2083 C C . ALA A 1 261 ? 16.946 -3.559 -19.899 1.00 70.25 261 ALA A C 1
ATOM 2085 O O . ALA A 1 261 ? 17.280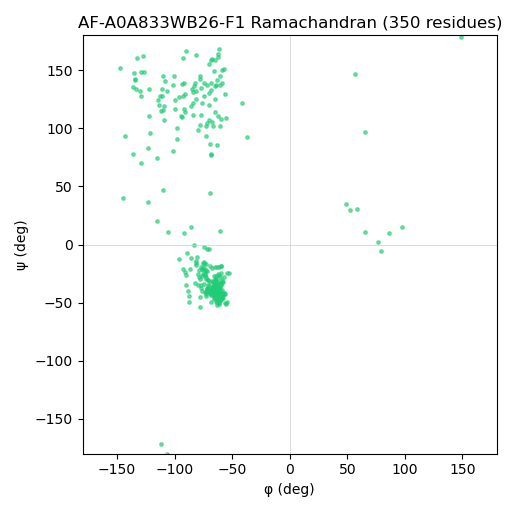 -3.987 -21.006 1.00 70.25 261 ALA A O 1
ATOM 2086 N N . PHE A 1 262 ? 16.887 -2.244 -19.658 1.00 72.12 262 PHE A N 1
ATOM 2087 C CA . PHE A 1 262 ? 17.159 -1.254 -20.709 1.00 72.12 262 PHE A CA 1
ATOM 2088 C C . PHE A 1 262 ? 18.607 -1.278 -21.204 1.00 72.12 262 PHE A C 1
ATOM 2090 O O . PHE A 1 262 ? 18.841 -1.042 -22.388 1.00 72.12 262 PHE A O 1
ATOM 2097 N N . ARG A 1 263 ? 19.584 -1.622 -20.355 1.00 73.19 263 ARG A N 1
ATOM 2098 C CA . ARG A 1 263 ? 20.983 -1.788 -20.792 1.00 73.19 263 ARG A CA 1
ATOM 2099 C C . ARG A 1 263 ? 21.159 -2.880 -21.847 1.00 73.19 263 ARG A C 1
ATOM 2101 O O . ARG A 1 263 ? 22.077 -2.762 -22.649 1.00 73.19 263 ARG A O 1
ATOM 2108 N N . VAL A 1 264 ? 20.303 -3.901 -21.873 1.00 78.31 264 VAL A N 1
ATOM 2109 C CA . VAL A 1 264 ? 20.336 -4.970 -22.892 1.00 78.31 264 VAL A CA 1
ATOM 2110 C C . VAL A 1 264 ? 19.499 -4.597 -24.116 1.00 78.31 264 VAL A C 1
ATOM 2112 O O . VAL A 1 264 ? 19.904 -4.823 -25.256 1.00 78.31 264 VAL A O 1
ATOM 2115 N N . VAL A 1 265 ? 18.342 -3.983 -23.882 1.00 77.44 265 VAL A N 1
ATOM 2116 C CA . VAL A 1 265 ? 17.375 -3.642 -24.927 1.00 77.44 265 VAL A CA 1
ATOM 2117 C C . VAL A 1 265 ? 17.877 -2.506 -25.830 1.00 77.44 265 VAL A C 1
ATOM 2119 O O . VAL A 1 265 ? 17.726 -2.581 -27.049 1.00 77.44 265 VAL A O 1
ATOM 2122 N N . ILE A 1 266 ? 18.533 -1.483 -25.270 1.00 78.81 266 ILE A N 1
ATOM 2123 C CA . ILE A 1 266 ? 19.025 -0.324 -26.037 1.00 78.81 266 ILE A CA 1
ATOM 2124 C C . ILE A 1 266 ? 20.053 -0.734 -27.113 1.00 78.81 266 ILE A C 1
ATOM 2126 O O . ILE A 1 266 ? 19.857 -0.355 -28.269 1.00 78.81 266 ILE A O 1
ATOM 2130 N N . PRO A 1 267 ? 21.116 -1.511 -26.810 1.00 81.06 267 PRO A N 1
ATOM 2131 C CA . PRO A 1 267 ? 22.047 -1.994 -27.830 1.00 81.06 267 PRO A CA 1
ATOM 2132 C C . PRO A 1 267 ? 21.377 -2.836 -28.915 1.00 81.06 267 PRO A C 1
ATOM 2134 O O . PRO A 1 267 ? 21.713 -2.681 -30.086 1.00 81.06 267 PRO A O 1
ATOM 2137 N N . LEU A 1 268 ? 20.412 -3.688 -28.552 1.00 82.69 268 LEU A N 1
ATOM 2138 C CA . LEU A 1 268 ? 19.682 -4.518 -29.512 1.00 82.69 268 LEU A CA 1
ATOM 2139 C C . LEU A 1 268 ? 18.910 -3.651 -30.512 1.00 82.69 268 LEU A C 1
ATOM 2141 O O . LEU A 1 268 ? 19.048 -3.836 -31.720 1.00 82.69 268 LEU A O 1
ATOM 2145 N N . PHE A 1 269 ? 18.162 -2.657 -30.030 1.00 77.81 269 PHE A N 1
ATOM 2146 C CA . PHE A 1 269 ? 17.481 -1.710 -30.914 1.00 77.81 269 PHE A CA 1
ATOM 2147 C C . PHE A 1 269 ? 18.462 -0.854 -31.728 1.00 77.81 269 PHE A C 1
ATOM 2149 O O . PHE A 1 269 ? 18.172 -0.539 -32.880 1.00 77.81 269 PHE A O 1
ATOM 2156 N N . MET A 1 270 ? 19.639 -0.525 -31.183 1.00 77.44 270 MET A N 1
ATOM 2157 C CA . MET A 1 270 ? 20.707 0.151 -31.931 1.00 77.44 270 MET A CA 1
ATOM 2158 C C . MET A 1 270 ? 21.196 -0.697 -33.109 1.00 77.44 270 MET A C 1
ATOM 2160 O O . MET A 1 270 ? 21.323 -0.191 -34.220 1.00 77.44 270 MET A O 1
ATOM 2164 N N . VAL A 1 271 ? 21.413 -1.997 -32.901 1.00 84.06 271 VAL A N 1
ATOM 2165 C CA . VAL A 1 271 ? 21.805 -2.925 -33.972 1.00 84.06 271 VAL A CA 1
ATOM 2166 C C . VAL A 1 271 ? 20.698 -3.059 -35.018 1.00 84.06 271 VAL A C 1
ATOM 2168 O O . VAL A 1 271 ? 20.993 -3.035 -36.211 1.00 84.06 271 VAL A O 1
ATOM 2171 N N . LEU A 1 272 ? 19.429 -3.140 -34.603 1.00 80.25 272 LEU A N 1
ATOM 2172 C CA . LEU A 1 272 ? 18.295 -3.174 -35.534 1.00 80.25 272 LEU A CA 1
ATOM 2173 C C . LEU A 1 272 ? 18.220 -1.900 -36.385 1.00 80.25 272 LEU A C 1
ATOM 2175 O O . LEU A 1 272 ? 18.074 -1.996 -37.602 1.00 80.25 272 LEU A O 1
ATOM 2179 N N . ALA A 1 273 ? 18.403 -0.721 -35.786 1.00 77.44 273 ALA A N 1
ATOM 2180 C CA . ALA A 1 273 ? 18.464 0.532 -36.535 1.00 77.44 273 ALA A CA 1
ATOM 2181 C C . ALA A 1 273 ? 19.650 0.549 -37.519 1.00 77.44 273 ALA A C 1
ATOM 2183 O O . ALA A 1 273 ? 19.479 0.897 -38.686 1.00 77.44 273 ALA A O 1
ATOM 2184 N N . LEU A 1 274 ? 20.836 0.098 -37.089 1.00 76.81 274 LEU A N 1
ATOM 2185 C CA . LEU A 1 274 ? 22.025 -0.004 -37.946 1.00 76.81 274 LEU A CA 1
ATOM 2186 C C . LEU A 1 274 ? 21.850 -1.006 -39.100 1.00 76.81 274 LEU A C 1
ATOM 2188 O O . LEU A 1 274 ? 22.357 -0.771 -40.197 1.00 76.81 274 LEU A O 1
ATOM 2192 N N . SER A 1 275 ? 21.099 -2.090 -38.893 1.00 82.81 275 SER A N 1
ATOM 2193 C CA . SER A 1 275 ? 20.856 -3.115 -39.918 1.00 82.81 275 SER A CA 1
ATOM 2194 C C . SER A 1 275 ? 20.124 -2.570 -41.150 1.00 82.81 275 SER A C 1
ATOM 2196 O O . SER A 1 275 ? 20.392 -2.998 -42.278 1.00 82.81 275 SER A O 1
ATOM 2198 N N . GLN A 1 276 ? 19.263 -1.565 -40.963 1.00 77.00 276 GLN A N 1
ATOM 2199 C CA . GLN A 1 276 ? 18.540 -0.946 -42.067 1.00 77.00 276 GLN A CA 1
ATOM 2200 C C . GLN A 1 276 ? 19.488 -0.196 -43.012 1.00 77.00 276 GLN A C 1
ATOM 2202 O O . GLN A 1 276 ? 19.343 -0.292 -44.231 1.00 77.00 276 GLN A O 1
ATOM 2207 N N . PHE A 1 277 ? 20.505 0.483 -42.472 1.00 75.56 277 PHE A N 1
ATOM 2208 C CA . PHE A 1 277 ? 21.529 1.155 -43.281 1.00 75.56 277 PHE A CA 1
ATOM 2209 C C . PHE A 1 277 ? 22.345 0.159 -44.112 1.00 75.56 277 PHE A C 1
ATOM 2211 O O . PHE A 1 277 ? 22.619 0.405 -45.286 1.00 75.56 277 PHE A O 1
ATOM 2218 N N . VAL A 1 278 ? 22.692 -0.992 -43.526 1.00 81.00 278 VAL A N 1
ATOM 2219 C CA . VAL A 1 278 ? 23.426 -2.057 -44.228 1.00 81.00 278 VAL A CA 1
ATOM 2220 C C . VAL A 1 278 ? 22.592 -2.637 -45.372 1.00 81.00 278 VAL A C 1
ATOM 2222 O O . VAL A 1 278 ? 23.114 -2.875 -46.459 1.00 81.00 278 VAL A O 1
ATOM 2225 N N . THR A 1 279 ? 21.288 -2.820 -45.158 1.00 79.94 279 THR A N 1
ATOM 2226 C CA . THR A 1 279 ? 20.376 -3.370 -46.171 1.00 79.94 279 THR A CA 1
ATOM 2227 C C . THR A 1 279 ? 20.268 -2.454 -47.393 1.00 79.94 279 THR A C 1
ATOM 2229 O O . THR A 1 279 ? 20.350 -2.931 -48.523 1.00 79.94 279 THR A O 1
ATOM 2232 N N . TYR A 1 280 ? 20.171 -1.137 -47.190 1.00 74.44 280 TYR A N 1
ATOM 2233 C CA . TYR A 1 280 ? 20.159 -0.174 -48.296 1.00 74.44 280 TYR A CA 1
ATOM 2234 C C . TYR A 1 280 ? 21.475 -0.146 -49.076 1.00 74.44 280 TYR A C 1
ATOM 2236 O O . TYR A 1 280 ? 21.457 -0.164 -50.307 1.00 74.44 280 TYR A O 1
ATOM 2244 N N . LEU A 1 281 ? 22.616 -0.183 -48.381 1.00 76.94 281 LEU A N 1
ATOM 2245 C CA . LEU A 1 281 ? 23.926 -0.274 -49.029 1.00 76.94 281 LEU A CA 1
ATOM 2246 C C . LEU A 1 281 ? 24.011 -1.516 -49.928 1.00 76.94 281 LEU A C 1
ATOM 2248 O O . LEU A 1 281 ? 24.495 -1.431 -51.056 1.00 76.94 281 LEU A O 1
ATOM 2252 N N . LEU A 1 282 ? 23.508 -2.662 -49.461 1.00 79.75 282 LEU A N 1
ATOM 2253 C CA . LEU A 1 282 ? 23.489 -3.893 -50.252 1.00 79.75 282 LEU A CA 1
ATOM 2254 C C . LEU A 1 282 ? 22.614 -3.766 -51.506 1.00 79.75 282 LEU A C 1
ATOM 2256 O O . LEU A 1 282 ? 23.045 -4.194 -52.574 1.00 79.75 282 LEU A O 1
ATOM 2260 N N . ILE A 1 283 ? 21.430 -3.154 -51.403 1.00 79.62 283 ILE A N 1
ATOM 2261 C CA . ILE A 1 2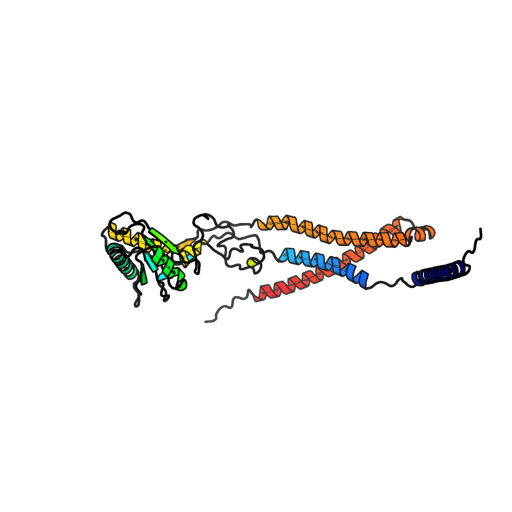83 ? 20.537 -2.931 -52.552 1.00 79.62 283 ILE A CA 1
ATOM 2262 C C . ILE A 1 283 ? 21.216 -2.047 -53.607 1.00 79.62 283 ILE A C 1
ATOM 2264 O O . ILE A 1 283 ? 21.179 -2.384 -54.788 1.00 79.62 283 ILE A O 1
ATOM 2268 N N . LEU A 1 284 ? 21.890 -0.967 -53.196 1.00 74.19 284 LEU A N 1
ATOM 2269 C CA . LEU A 1 284 ? 22.620 -0.082 -54.114 1.00 74.19 284 LEU A CA 1
ATOM 2270 C C . LEU A 1 284 ? 23.747 -0.821 -54.847 1.00 74.19 284 LEU A C 1
ATOM 2272 O O . LEU A 1 284 ? 23.839 -0.747 -56.071 1.00 74.19 284 LEU A O 1
ATOM 2276 N N . ILE A 1 285 ? 24.563 -1.594 -54.122 1.00 78.62 285 ILE A N 1
ATOM 2277 C CA . ILE A 1 285 ? 25.656 -2.370 -54.728 1.00 78.62 285 ILE A CA 1
ATOM 2278 C C . ILE A 1 285 ? 25.115 -3.419 -55.705 1.00 78.62 285 ILE A C 1
ATOM 2280 O O . ILE A 1 285 ? 25.690 -3.620 -56.776 1.00 78.62 285 ILE A O 1
ATOM 2284 N N . VAL A 1 286 ? 24.026 -4.108 -55.352 1.00 80.88 286 VAL A N 1
ATOM 2285 C CA . VAL A 1 286 ? 23.399 -5.097 -56.238 1.00 80.88 286 VAL A CA 1
ATOM 2286 C C . VAL A 1 286 ? 22.817 -4.415 -57.476 1.00 80.88 286 VAL A C 1
ATOM 2288 O O . VAL A 1 286 ? 23.065 -4.894 -58.579 1.00 80.88 286 VAL A O 1
ATOM 2291 N N . GLY A 1 287 ? 22.155 -3.266 -57.326 1.00 76.69 287 GLY A N 1
ATOM 2292 C CA . GLY A 1 287 ? 21.636 -2.485 -58.450 1.00 76.69 287 GLY A CA 1
ATOM 2293 C C . GLY A 1 287 ? 22.735 -2.014 -59.411 1.00 76.69 287 GLY A C 1
ATOM 2294 O O . GLY A 1 287 ? 22.617 -2.174 -60.627 1.00 76.69 287 GLY A O 1
ATOM 2295 N N . GLU A 1 288 ? 23.857 -1.504 -58.895 1.00 73.94 288 GLU A N 1
ATOM 2296 C CA . GLU A 1 288 ? 25.013 -1.129 -59.725 1.00 73.94 288 GLU A CA 1
ATOM 2297 C C . GLU A 1 288 ? 25.665 -2.339 -60.411 1.00 73.94 288 GLU A C 1
ATOM 2299 O O . GLU A 1 288 ? 26.155 -2.242 -61.545 1.00 73.94 288 GLU A O 1
ATOM 2304 N N . LYS A 1 289 ? 25.657 -3.498 -59.740 1.00 75.94 289 LYS A N 1
ATOM 2305 C CA . LYS A 1 289 ? 26.163 -4.760 -60.285 1.00 75.94 289 LYS A CA 1
ATOM 2306 C C . LYS A 1 289 ? 25.272 -5.293 -61.408 1.00 75.94 289 LYS A C 1
ATOM 2308 O O . LYS A 1 289 ? 25.809 -5.750 -62.416 1.00 75.94 289 LYS A O 1
ATOM 2313 N N . GLU A 1 290 ? 23.950 -5.212 -61.276 1.00 75.69 290 GLU A N 1
ATOM 2314 C CA . GLU A 1 290 ? 22.990 -5.596 -62.322 1.00 75.69 290 GLU A CA 1
ATOM 2315 C C . GLU A 1 290 ? 23.144 -4.734 -63.577 1.00 75.69 290 GLU A C 1
ATOM 2317 O O . GLU A 1 290 ? 23.179 -5.259 -64.691 1.00 75.69 290 GLU A O 1
ATOM 2322 N N . LYS A 1 291 ? 23.358 -3.425 -63.394 1.00 74.25 291 LYS A N 1
ATOM 2323 C CA . LYS A 1 291 ? 23.655 -2.479 -64.481 1.00 74.25 291 LYS A CA 1
ATOM 2324 C C . LYS A 1 291 ? 25.065 -2.641 -65.074 1.00 74.25 291 LYS A C 1
ATOM 2326 O O . LYS A 1 291 ? 25.407 -1.952 -66.032 1.00 74.25 291 LYS A O 1
ATOM 2331 N N . LYS A 1 292 ? 25.897 -3.538 -64.525 1.00 73.06 292 LYS A N 1
ATOM 2332 C CA . LYS A 1 292 ? 27.284 -3.808 -64.954 1.00 73.06 292 LYS A CA 1
ATOM 2333 C C . LYS A 1 292 ? 28.166 -2.554 -65.049 1.00 73.06 292 LYS A C 1
ATOM 2335 O O . LYS A 1 292 ? 29.134 -2.530 -65.810 1.00 73.06 292 LYS A O 1
ATOM 2340 N N . ILE A 1 293 ? 27.895 -1.528 -64.238 1.00 69.25 293 ILE A N 1
ATOM 2341 C CA . ILE A 1 293 ? 28.611 -0.238 -64.296 1.00 69.25 293 ILE A CA 1
ATOM 2342 C C . ILE A 1 293 ? 30.109 -0.428 -64.036 1.00 69.25 293 ILE A C 1
ATOM 2344 O O . ILE A 1 293 ? 30.948 0.171 -64.709 1.00 69.25 293 ILE A O 1
ATOM 2348 N N . LYS A 1 294 ? 30.459 -1.353 -63.136 1.00 67.00 294 LYS A N 1
ATOM 2349 C CA . LYS A 1 294 ? 31.847 -1.742 -62.868 1.00 67.00 294 LYS A CA 1
ATOM 2350 C C . LYS A 1 294 ? 32.567 -2.278 -64.114 1.00 67.00 294 LYS A C 1
ATOM 2352 O O . LYS A 1 294 ? 33.733 -1.956 -64.343 1.00 67.00 294 LYS A O 1
ATOM 2357 N N . GLU A 1 295 ? 31.891 -3.092 -64.923 1.00 73.12 295 GLU A N 1
ATOM 2358 C CA . GLU A 1 295 ? 32.450 -3.624 -66.172 1.00 73.12 295 GLU A CA 1
ATOM 2359 C C . GLU A 1 295 ? 32.559 -2.517 -67.232 1.00 73.12 295 GLU A C 1
ATOM 2361 O O . GLU A 1 295 ? 33.582 -2.430 -67.911 1.00 73.12 295 GLU A O 1
ATOM 2366 N N . GLY A 1 296 ? 31.578 -1.608 -67.295 1.00 71.25 296 GLY A N 1
ATOM 2367 C CA . GLY A 1 296 ? 31.610 -0.420 -68.157 1.00 71.25 296 GLY A CA 1
ATOM 2368 C C . GLY A 1 296 ? 32.777 0.528 -67.851 1.00 71.25 296 GLY A C 1
ATOM 2369 O O . GLY A 1 296 ? 33.535 0.891 -68.749 1.00 71.25 296 GLY A O 1
ATOM 2370 N N . MET A 1 297 ? 33.005 0.863 -66.577 1.00 69.62 297 MET A N 1
ATOM 2371 C CA . MET A 1 297 ? 34.130 1.711 -66.151 1.00 69.62 297 MET A CA 1
ATOM 2372 C C . MET A 1 297 ? 35.495 1.053 -66.401 1.00 69.62 297 MET A C 1
ATOM 2374 O O . MET A 1 297 ? 36.465 1.743 -66.721 1.00 69.62 297 MET A O 1
ATOM 2378 N N . LYS A 1 298 ? 35.577 -0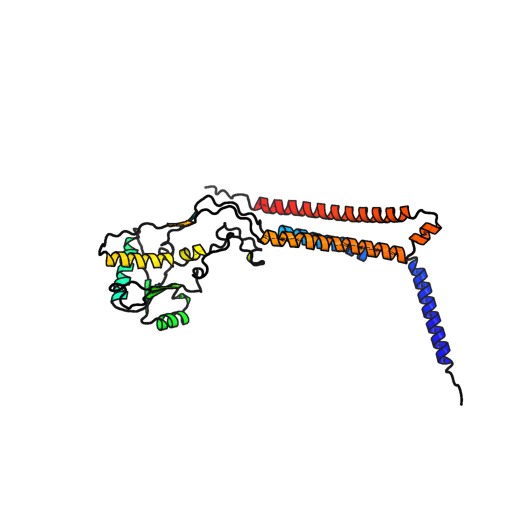.281 -66.303 1.00 75.06 298 LYS A N 1
ATOM 2379 C CA . LYS A 1 298 ? 36.797 -1.035 -66.624 1.00 75.06 298 LYS A CA 1
ATOM 2380 C C . LYS A 1 298 ? 37.129 -0.969 -68.118 1.00 75.06 298 LYS A C 1
ATOM 2382 O O . LYS A 1 298 ? 38.300 -0.841 -68.464 1.00 75.06 298 LYS A O 1
ATOM 2387 N N . ILE A 1 299 ? 36.119 -1.011 -68.991 1.00 77.75 299 ILE A N 1
ATOM 2388 C CA . ILE A 1 299 ? 36.286 -0.823 -70.445 1.00 77.75 299 ILE A CA 1
ATOM 2389 C C . ILE A 1 299 ? 36.743 0.612 -70.759 1.00 77.75 299 ILE A C 1
ATOM 2391 O O . ILE A 1 299 ? 37.542 0.817 -71.668 1.00 77.75 299 ILE A O 1
ATOM 2395 N N . MET A 1 300 ? 36.322 1.591 -69.953 1.00 78.81 300 MET A N 1
ATOM 2396 C CA . MET A 1 300 ? 36.766 2.990 -70.028 1.00 78.81 300 MET A CA 1
ATOM 2397 C C . MET A 1 300 ? 38.188 3.239 -69.480 1.00 78.81 300 MET A C 1
ATOM 2399 O O . MET A 1 300 ? 38.675 4.365 -69.534 1.00 78.81 300 MET A O 1
ATOM 2403 N N . GLY A 1 301 ? 38.869 2.209 -68.959 1.00 76.50 301 GLY A N 1
ATOM 2404 C CA . GLY A 1 301 ? 40.250 2.294 -68.470 1.00 76.50 301 GLY A CA 1
ATOM 2405 C C . GLY A 1 301 ? 40.407 2.759 -67.017 1.00 76.50 301 GLY A C 1
ATOM 2406 O O . GLY A 1 301 ? 41.531 3.016 -66.580 1.00 76.50 301 GLY A O 1
ATOM 2407 N N . LEU A 1 302 ? 39.319 2.856 -66.241 1.00 75.62 302 LEU A N 1
ATOM 2408 C CA . LEU A 1 302 ? 39.392 3.224 -64.824 1.00 75.62 302 LEU A CA 1
ATOM 2409 C C . LEU A 1 302 ? 39.834 2.048 -63.937 1.00 75.62 302 LEU A C 1
ATOM 2411 O O . LEU A 1 302 ? 39.485 0.888 -64.161 1.00 75.62 302 LEU A O 1
ATOM 2415 N N . LYS A 1 303 ? 40.597 2.360 -62.881 1.00 77.19 303 LYS A N 1
ATOM 2416 C CA . LYS A 1 303 ? 41.050 1.379 -61.881 1.00 77.19 303 LYS A CA 1
ATOM 2417 C C . LYS A 1 303 ? 39.897 0.974 -60.959 1.00 77.19 303 LYS A C 1
ATOM 2419 O O . LYS A 1 303 ? 39.186 1.839 -60.459 1.00 77.19 303 LYS A O 1
ATOM 2424 N N . ASP A 1 304 ? 39.812 -0.317 -60.628 1.00 75.06 304 ASP A N 1
ATOM 2425 C CA . ASP A 1 304 ? 38.782 -0.883 -59.731 1.00 75.06 304 ASP A CA 1
ATOM 2426 C C . ASP A 1 304 ? 38.752 -0.219 -58.340 1.00 75.06 304 ASP A C 1
ATOM 2428 O O . ASP A 1 304 ? 37.710 -0.104 -57.707 1.00 75.06 304 ASP A O 1
ATOM 2432 N N . SER A 1 305 ? 39.893 0.303 -57.880 1.00 77.69 305 SER A N 1
ATOM 2433 C CA . SER A 1 305 ? 39.975 1.055 -56.623 1.00 77.69 305 SER A CA 1
ATOM 2434 C C . SER A 1 305 ? 39.023 2.261 -56.605 1.00 77.69 305 SER A C 1
ATOM 2436 O O . SER A 1 305 ? 38.319 2.470 -55.623 1.00 77.69 305 SER A O 1
ATOM 2438 N N . ILE A 1 306 ? 38.921 3.009 -57.711 1.00 78.12 306 ILE A N 1
ATOM 2439 C CA . ILE A 1 306 ? 38.117 4.242 -57.788 1.00 78.12 306 ILE A CA 1
ATOM 2440 C C . ILE A 1 306 ? 36.627 3.941 -57.582 1.00 78.12 306 ILE A C 1
ATOM 2442 O O . ILE A 1 306 ? 35.936 4.716 -56.930 1.00 78.12 306 ILE A O 1
ATOM 2446 N N . PHE A 1 307 ? 36.147 2.795 -58.068 1.00 74.75 307 PHE A N 1
ATOM 2447 C CA . PHE A 1 307 ? 34.760 2.364 -57.893 1.00 74.75 307 PHE A CA 1
ATOM 2448 C C . PHE A 1 307 ? 34.391 2.199 -56.408 1.00 74.75 307 PHE A C 1
ATOM 2450 O O . PHE A 1 307 ? 33.402 2.764 -55.947 1.00 74.75 307 PHE A O 1
ATOM 2457 N N . TRP A 1 308 ? 35.232 1.516 -55.625 1.00 79.81 308 TRP A N 1
ATOM 2458 C CA . TRP A 1 308 ? 35.013 1.364 -54.182 1.00 79.81 308 TRP A CA 1
ATOM 2459 C C . TRP A 1 308 ? 35.073 2.697 -53.433 1.00 79.81 308 TRP A C 1
ATOM 2461 O O . TRP A 1 308 ? 34.273 2.925 -52.528 1.00 79.81 308 TRP A O 1
ATOM 2471 N N . TRP A 1 309 ? 35.975 3.599 -53.832 1.00 79.00 309 TRP A N 1
ATOM 2472 C CA . TRP A 1 309 ? 36.043 4.945 -53.257 1.00 79.00 309 TRP A CA 1
ATOM 2473 C C . TRP A 1 309 ? 34.773 5.758 -53.528 1.00 79.00 309 TRP A C 1
ATOM 2475 O O . TRP A 1 309 ? 34.289 6.425 -52.618 1.00 79.00 309 TRP A O 1
ATOM 2485 N N . VAL A 1 310 ? 34.197 5.672 -54.731 1.00 78.06 310 VAL A N 1
ATOM 2486 C CA . VAL A 1 310 ? 32.935 6.355 -55.065 1.00 78.06 310 VAL A CA 1
ATOM 2487 C C . VAL A 1 310 ? 31.781 5.830 -54.204 1.00 78.06 310 VAL A C 1
ATOM 2489 O O . VAL A 1 310 ? 31.037 6.638 -53.650 1.00 78.06 310 VAL A O 1
ATOM 2492 N N . ILE A 1 311 ? 31.687 4.512 -53.998 1.00 78.62 311 ILE A N 1
ATOM 2493 C CA . ILE A 1 311 ? 30.679 3.904 -53.110 1.00 78.62 311 ILE A CA 1
ATOM 2494 C C . ILE A 1 311 ? 30.848 4.392 -51.665 1.00 78.62 311 ILE A C 1
ATOM 2496 O O . ILE A 1 311 ? 29.874 4.789 -51.024 1.00 78.62 311 ILE A O 1
ATOM 2500 N N . VAL A 1 312 ? 32.081 4.407 -51.148 1.00 80.88 312 VAL A N 1
ATOM 2501 C CA . VAL A 1 312 ? 32.367 4.867 -49.779 1.00 80.88 312 VAL A CA 1
ATOM 2502 C C . VAL A 1 312 ? 32.021 6.345 -49.607 1.00 80.88 312 VAL A C 1
ATOM 2504 O O . VAL A 1 312 ? 31.394 6.713 -48.616 1.00 80.88 312 VAL A O 1
ATOM 2507 N N . VAL A 1 313 ? 32.379 7.199 -50.570 1.00 80.69 313 VAL A N 1
ATOM 2508 C CA . VAL A 1 313 ? 32.062 8.635 -50.525 1.00 80.69 313 VAL A CA 1
ATOM 2509 C C . VAL A 1 313 ? 30.552 8.869 -50.609 1.00 80.69 313 VAL A C 1
ATOM 2511 O O . VAL A 1 313 ? 30.028 9.682 -49.848 1.00 80.69 313 VAL A O 1
ATOM 2514 N N . HIS A 1 314 ? 29.834 8.131 -51.465 1.00 77.00 314 HIS A N 1
ATOM 2515 C CA . HIS A 1 314 ? 28.374 8.219 -51.548 1.00 77.00 314 HIS A CA 1
ATOM 2516 C C . HIS A 1 314 ? 27.715 7.817 -50.221 1.00 77.00 314 HIS A C 1
ATOM 2518 O O . HIS A 1 314 ? 26.838 8.523 -49.721 1.00 77.00 314 HIS A O 1
ATOM 2524 N N . TYR A 1 315 ? 28.192 6.739 -49.596 1.00 76.62 315 TYR A N 1
ATOM 2525 C CA . TYR A 1 315 ? 27.712 6.295 -48.290 1.00 76.62 315 TYR A CA 1
ATOM 2526 C C . TYR A 1 315 ? 27.996 7.315 -47.179 1.00 76.62 315 TYR A C 1
ATOM 2528 O O . TYR A 1 315 ? 27.098 7.653 -46.409 1.00 76.62 315 TYR A O 1
ATOM 2536 N N . LEU A 1 316 ? 29.218 7.855 -47.112 1.00 79.69 316 LEU A N 1
ATOM 2537 C CA . LEU A 1 316 ? 29.592 8.870 -46.122 1.00 79.69 316 LEU A CA 1
ATOM 2538 C C . LEU A 1 316 ? 28.743 10.138 -46.257 1.00 79.69 316 LEU A C 1
ATOM 2540 O O . LEU A 1 316 ? 28.322 10.695 -45.244 1.00 79.69 316 LEU A O 1
ATOM 2544 N N . GLN A 1 317 ? 28.435 10.558 -47.486 1.00 79.44 317 GLN A N 1
ATOM 2545 C CA . GLN A 1 317 ? 27.560 11.701 -47.737 1.00 79.44 317 GLN A CA 1
ATOM 2546 C C . GLN A 1 317 ? 26.141 11.453 -47.206 1.00 79.44 317 GLN A C 1
ATOM 2548 O O . GLN A 1 317 ? 25.579 12.308 -46.518 1.00 79.44 317 GLN A O 1
ATOM 2553 N N . ARG A 1 318 ? 25.566 10.274 -47.478 1.00 74.69 318 ARG A N 1
ATOM 2554 C CA . ARG A 1 318 ? 24.227 9.896 -46.990 1.00 74.69 318 ARG A CA 1
ATOM 2555 C C . ARG A 1 318 ? 24.189 9.766 -45.468 1.00 74.69 318 ARG A C 1
ATOM 2557 O O . ARG A 1 318 ? 23.279 10.294 -44.833 1.00 74.69 318 ARG A O 1
ATOM 2564 N N . PHE A 1 319 ? 25.205 9.144 -44.875 1.00 77.31 319 PHE A N 1
ATOM 2565 C CA . PHE A 1 319 ? 25.339 9.019 -43.425 1.00 77.31 319 PHE A CA 1
ATOM 2566 C C . PHE A 1 319 ? 25.441 10.394 -42.747 1.00 77.31 319 PHE A C 1
ATOM 2568 O O . PHE A 1 319 ? 24.706 10.672 -41.799 1.00 77.31 319 PHE A O 1
ATOM 2575 N N . CYS A 1 320 ? 26.281 11.289 -43.276 1.00 80.69 320 CYS A N 1
ATOM 2576 C CA . CYS A 1 320 ? 26.456 12.644 -42.753 1.00 80.69 320 CYS A CA 1
ATOM 2577 C C . CYS A 1 320 ? 25.136 13.436 -42.762 1.00 80.69 320 CYS A C 1
ATOM 2579 O O . CYS A 1 320 ? 24.747 13.999 -41.738 1.00 80.69 320 CYS A O 1
ATOM 2581 N N . LEU A 1 321 ? 24.385 13.394 -43.870 1.00 78.75 321 LEU A N 1
ATOM 2582 C CA . LEU A 1 321 ? 23.075 14.050 -43.985 1.00 78.75 321 LEU A CA 1
ATOM 2583 C C . LEU A 1 321 ? 22.067 13.544 -42.944 1.00 78.75 321 LEU A C 1
ATOM 2585 O O . LEU A 1 321 ? 21.369 14.347 -42.321 1.00 78.75 321 LEU A O 1
ATOM 2589 N N . ILE A 1 322 ? 22.016 12.231 -42.714 1.00 74.44 322 ILE A N 1
ATOM 2590 C CA . ILE A 1 322 ? 21.115 11.630 -41.723 1.00 74.44 322 ILE A CA 1
ATOM 2591 C C . ILE A 1 322 ? 21.535 12.029 -40.304 1.00 74.44 322 ILE A C 1
ATOM 2593 O O . ILE A 1 322 ? 20.677 12.400 -39.504 1.00 74.44 322 ILE A O 1
ATOM 2597 N N . THR A 1 323 ? 22.836 12.040 -39.990 1.00 74.50 323 THR A N 1
ATOM 2598 C CA . THR A 1 323 ? 23.320 12.487 -38.670 1.00 74.50 323 THR A CA 1
ATOM 2599 C C . THR A 1 323 ? 23.043 13.968 -38.408 1.00 74.50 323 THR A C 1
ATOM 2601 O O . THR A 1 323 ? 22.604 14.304 -37.312 1.00 74.50 323 THR A O 1
ATOM 2604 N N . LEU A 1 324 ? 23.195 14.844 -39.408 1.00 80.75 324 LEU A N 1
ATOM 2605 C CA . LEU A 1 324 ? 22.837 16.267 -39.325 1.00 80.75 324 LEU A CA 1
ATOM 2606 C C . LEU A 1 324 ? 21.329 16.474 -39.109 1.00 80.75 324 LEU A C 1
ATOM 2608 O O . LEU A 1 324 ? 20.921 17.287 -38.273 1.00 80.75 324 LEU A O 1
ATOM 2612 N N . CYS A 1 325 ? 20.489 15.705 -39.809 1.00 73.75 325 CYS A N 1
ATOM 2613 C CA . CYS A 1 325 ? 19.039 15.717 -39.597 1.00 73.75 325 CYS A CA 1
ATOM 2614 C C . CYS A 1 325 ? 18.671 15.221 -38.194 1.00 73.75 325 CYS A C 1
ATOM 2616 O O . CYS A 1 325 ? 17.837 15.821 -37.522 1.00 73.75 325 CYS A O 1
ATOM 2618 N N . CYS A 1 326 ? 19.309 14.158 -37.710 1.00 69.31 326 CYS A N 1
ATOM 2619 C CA . CYS A 1 326 ? 19.065 13.654 -36.360 1.00 69.31 326 CYS A CA 1
ATOM 2620 C C . CYS A 1 326 ? 19.528 14.650 -35.294 1.00 69.31 326 CYS A C 1
ATOM 2622 O O . CYS A 1 326 ? 18.827 14.856 -34.303 1.00 69.31 326 CYS A O 1
ATOM 2624 N N . TRP A 1 327 ? 20.679 15.296 -35.498 1.00 75.69 327 TRP A N 1
ATOM 2625 C CA . TRP A 1 327 ? 21.223 16.261 -34.552 1.00 75.69 327 TRP A CA 1
ATOM 2626 C C . TRP A 1 327 ? 20.298 17.467 -34.417 1.00 75.69 327 TRP A C 1
ATOM 2628 O O . TRP A 1 327 ? 19.871 17.758 -33.306 1.00 75.69 327 TRP A O 1
ATOM 2638 N N . SER A 1 328 ? 19.875 18.065 -35.535 1.00 71.25 328 SER A N 1
ATOM 2639 C CA . SER A 1 328 ? 18.919 19.183 -35.538 1.00 71.25 328 SER A CA 1
ATOM 2640 C C . SER A 1 328 ? 17.576 18.831 -34.887 1.00 71.25 328 SER A C 1
ATOM 2642 O O . SER A 1 328 ? 17.101 19.589 -34.042 1.00 71.25 328 SER A O 1
ATOM 2644 N N . ASN A 1 329 ? 16.998 17.661 -35.185 1.00 65.69 329 ASN A N 1
ATOM 2645 C CA . ASN A 1 329 ? 15.768 17.197 -34.528 1.00 65.69 329 ASN A CA 1
ATOM 2646 C C . ASN A 1 329 ? 15.956 16.997 -33.016 1.00 65.69 329 ASN A C 1
ATOM 2648 O O . ASN A 1 329 ? 15.083 17.355 -32.228 1.00 65.69 329 ASN A O 1
ATOM 2652 N N . THR A 1 330 ? 17.112 16.481 -32.592 1.00 66.44 330 THR A N 1
ATOM 2653 C CA . THR A 1 330 ? 17.421 16.290 -31.168 1.00 66.44 330 THR A CA 1
ATOM 2654 C C . THR A 1 330 ? 17.626 17.631 -30.460 1.00 66.44 330 THR A C 1
ATOM 2656 O O . THR A 1 330 ? 17.139 17.803 -29.348 1.00 66.44 330 THR A O 1
ATOM 2659 N N . THR A 1 331 ? 18.290 18.611 -31.085 1.00 66.06 331 THR A N 1
ATOM 2660 C CA . THR A 1 331 ? 18.477 19.949 -30.497 1.00 66.06 331 THR A CA 1
ATOM 2661 C C . THR A 1 331 ? 17.146 20.676 -30.336 1.00 66.06 331 THR A C 1
ATOM 2663 O O . THR A 1 331 ? 16.899 21.242 -29.277 1.00 66.06 331 THR A O 1
ATOM 2666 N N . VAL A 1 332 ? 16.268 20.605 -31.344 1.00 64.19 332 VAL A N 1
ATOM 2667 C CA . VAL A 1 332 ? 14.909 21.173 -31.293 1.00 64.19 332 VAL A CA 1
ATOM 2668 C C . VAL A 1 332 ? 14.059 20.484 -30.223 1.00 64.19 332 VAL A C 1
ATOM 2670 O O . VAL A 1 332 ? 13.301 21.140 -29.515 1.00 64.19 332 VAL A O 1
ATOM 2673 N N . TYR A 1 333 ? 14.200 19.168 -30.054 1.00 61.47 333 TYR A N 1
ATOM 2674 C CA . TYR A 1 333 ? 13.498 18.440 -29.000 1.00 61.47 333 TYR A CA 1
ATOM 2675 C C . TYR A 1 333 ? 14.016 18.804 -27.600 1.00 61.47 333 TYR A C 1
ATOM 2677 O O . TYR A 1 333 ? 13.219 19.038 -26.696 1.00 61.47 333 TYR A O 1
ATOM 2685 N N . ILE A 1 334 ? 15.336 18.924 -27.417 1.00 61.47 334 ILE A N 1
ATOM 2686 C CA . ILE A 1 334 ? 15.945 19.318 -26.137 1.00 61.47 334 ILE A CA 1
ATOM 2687 C C . ILE A 1 334 ? 15.558 20.752 -25.758 1.00 61.47 334 ILE A C 1
ATOM 2689 O O . ILE A 1 334 ? 15.270 20.992 -24.588 1.00 61.47 334 ILE A O 1
ATOM 2693 N N . THR A 1 335 ? 15.514 21.694 -26.706 1.00 54.66 335 THR A N 1
ATOM 2694 C CA . THR A 1 335 ? 15.082 23.074 -26.423 1.00 54.66 335 THR A CA 1
ATOM 2695 C C . THR A 1 335 ? 13.592 23.168 -26.100 1.00 54.66 335 THR A C 1
ATOM 2697 O O . THR A 1 335 ? 13.203 23.985 -25.273 1.00 54.66 335 THR A O 1
ATOM 2700 N N . ASN A 1 336 ? 12.757 22.310 -26.690 1.00 50.09 336 ASN A N 1
ATOM 2701 C CA . ASN A 1 336 ? 11.321 22.273 -26.404 1.00 50.09 336 ASN A CA 1
ATOM 2702 C C . ASN A 1 336 ? 11.021 21.585 -25.051 1.00 50.09 336 ASN A C 1
ATOM 2704 O O . ASN A 1 336 ? 10.230 22.070 -24.240 1.00 50.09 336 ASN A O 1
ATOM 2708 N N . VAL A 1 337 ? 11.734 20.499 -24.731 1.00 53.69 337 VAL A N 1
ATOM 2709 C CA . VAL A 1 337 ? 11.678 19.856 -23.407 1.00 53.69 337 VAL A CA 1
ATOM 2710 C C . VAL A 1 337 ? 12.214 20.788 -22.320 1.00 53.69 337 VAL A C 1
ATOM 2712 O O . VAL A 1 337 ? 11.596 20.887 -21.261 1.00 53.69 337 VAL A O 1
ATOM 2715 N N . SER A 1 338 ? 13.303 21.524 -22.568 1.00 42.94 338 SER A N 1
ATOM 2716 C CA . SER A 1 338 ? 13.832 22.471 -21.584 1.00 42.94 338 SER A CA 1
ATOM 2717 C C . SER A 1 338 ? 12.857 23.620 -21.313 1.00 42.94 338 SER A C 1
ATOM 2719 O O . SER A 1 338 ? 12.672 23.969 -20.147 1.00 42.94 338 SER A O 1
ATOM 2721 N N . THR A 1 339 ? 12.133 24.119 -22.326 1.00 43.22 339 THR A N 1
ATOM 2722 C CA . THR A 1 339 ? 11.032 25.071 -22.103 1.00 43.22 339 THR A CA 1
ATOM 2723 C C . THR A 1 339 ? 9.915 24.474 -21.247 1.00 43.22 339 THR A C 1
ATOM 2725 O O . THR A 1 339 ? 9.488 25.117 -20.291 1.00 43.22 339 THR A O 1
ATOM 2728 N N . HIS A 1 340 ? 9.508 23.222 -21.477 1.00 40.88 340 HIS A N 1
ATOM 2729 C CA . HIS A 1 340 ? 8.503 22.562 -20.634 1.00 40.88 340 HIS A CA 1
ATOM 2730 C C . HIS A 1 340 ? 8.981 22.338 -19.186 1.00 40.88 340 HIS A C 1
ATOM 2732 O O . HIS A 1 340 ? 8.199 22.535 -18.260 1.00 40.88 340 HIS A O 1
ATOM 2738 N N . THR A 1 341 ? 10.258 22.009 -18.961 1.00 41.62 341 THR A N 1
ATOM 2739 C CA . THR A 1 341 ? 10.817 21.842 -17.602 1.00 41.62 341 THR A CA 1
ATOM 2740 C C . THR A 1 341 ? 11.075 23.159 -16.857 1.00 41.62 341 THR A C 1
ATOM 2742 O O . THR A 1 341 ? 11.075 23.170 -15.623 1.00 41.62 341 THR A O 1
ATOM 2745 N N . LEU A 1 342 ? 11.286 24.269 -17.577 1.00 32.72 342 LEU A N 1
ATOM 2746 C CA . LEU A 1 342 ? 11.444 25.607 -16.992 1.00 32.72 342 LEU A CA 1
ATOM 2747 C C . LEU A 1 342 ? 10.095 26.200 -16.559 1.00 32.72 342 LEU A C 1
ATOM 2749 O O . LEU A 1 342 ? 10.036 26.845 -15.515 1.00 32.72 342 LEU A O 1
ATOM 2753 N N . PHE A 1 343 ? 9.002 25.928 -17.282 1.00 35.50 343 PHE A N 1
ATOM 2754 C CA . PHE A 1 343 ? 7.662 26.381 -16.882 1.00 35.50 343 PHE A CA 1
ATOM 2755 C C . PHE A 1 343 ? 7.067 25.601 -15.697 1.00 35.50 343 PHE A C 1
ATOM 2757 O O . PHE A 1 343 ? 6.211 26.138 -14.999 1.00 35.50 343 PHE A O 1
ATOM 2764 N N . THR A 1 344 ? 7.533 24.380 -15.406 1.00 35.84 344 THR A N 1
ATOM 2765 C CA . THR A 1 344 ? 7.073 23.599 -14.238 1.00 35.84 344 THR A CA 1
ATOM 2766 C C . THR A 1 344 ? 7.868 23.851 -12.950 1.00 35.84 344 THR A C 1
ATOM 2768 O O . THR A 1 344 ? 7.475 23.347 -11.905 1.00 35.84 344 THR A O 1
ATOM 2771 N N . ASN A 1 345 ? 8.973 24.610 -12.994 1.00 30.81 345 ASN A N 1
ATOM 2772 C CA . ASN A 1 345 ? 9.844 24.873 -11.834 1.00 30.81 345 ASN A CA 1
ATOM 2773 C C . ASN A 1 345 ? 9.876 26.347 -11.388 1.00 30.81 345 ASN A C 1
ATOM 2775 O O . ASN A 1 345 ? 10.795 26.747 -10.675 1.00 30.81 345 ASN A O 1
ATOM 2779 N N . ILE A 1 346 ? 8.884 27.162 -11.758 1.00 28.59 346 ILE A N 1
ATOM 2780 C CA . ILE A 1 346 ? 8.680 28.457 -11.097 1.00 28.59 346 ILE A CA 1
ATOM 2781 C C . ILE A 1 346 ? 7.854 28.187 -9.830 1.00 28.59 346 ILE A C 1
ATOM 2783 O O . ILE A 1 346 ? 6.680 27.832 -9.954 1.00 28.59 346 ILE A O 1
ATOM 2787 N N . PRO A 1 347 ? 8.412 28.331 -8.612 1.00 28.81 347 PRO A N 1
ATOM 2788 C CA . PRO A 1 347 ? 7.590 28.333 -7.418 1.00 28.81 347 PRO A CA 1
ATOM 2789 C C . PRO A 1 347 ? 6.704 29.577 -7.492 1.00 28.81 347 PRO A C 1
ATOM 2791 O O . PRO A 1 347 ? 7.196 30.705 -7.448 1.00 28.81 347 PRO A O 1
ATOM 2794 N N . PHE A 1 348 ? 5.391 29.379 -7.615 1.00 27.80 348 PHE A N 1
ATOM 2795 C CA . PHE A 1 348 ? 4.424 30.400 -7.231 1.00 27.80 348 PHE A CA 1
ATOM 2796 C C . PHE A 1 348 ? 4.583 30.617 -5.722 1.00 27.80 348 PHE A C 1
ATOM 2798 O O . PHE A 1 348 ? 3.932 29.974 -4.904 1.00 27.80 348 PHE A O 1
ATOM 2805 N N . GLY A 1 349 ? 5.526 31.487 -5.361 1.00 28.05 349 GLY A N 1
ATOM 2806 C CA . GLY A 1 349 ? 5.576 32.114 -4.055 1.00 28.05 349 GLY A CA 1
ATOM 2807 C C . GLY A 1 349 ? 4.314 32.947 -3.905 1.00 28.05 349 GLY A C 1
ATOM 2808 O O . GLY A 1 349 ? 4.125 33.942 -4.602 1.00 28.05 349 GLY A O 1
ATOM 2809 N N . SER A 1 350 ? 3.435 32.487 -3.026 1.00 27.80 350 SER A N 1
ATOM 2810 C CA . SER A 1 350 ? 2.313 33.238 -2.493 1.00 27.80 350 SER A CA 1
ATOM 2811 C C . SER A 1 350 ? 2.828 34.536 -1.877 1.00 27.80 350 SER A C 1
ATOM 2813 O O . SER A 1 350 ? 3.479 34.524 -0.834 1.00 27.80 350 SER A O 1
ATOM 2815 N N . ALA A 1 351 ? 2.536 35.652 -2.540 1.00 29.19 351 ALA A N 1
ATOM 2816 C CA . ALA A 1 351 ? 2.464 36.943 -1.887 1.00 29.19 351 ALA A CA 1
ATOM 2817 C C . ALA A 1 351 ? 1.192 36.959 -1.031 1.00 29.19 351 ALA A C 1
ATOM 2819 O O . ALA A 1 351 ? 0.088 37.031 -1.573 1.00 29.19 351 ALA A O 1
ATOM 2820 N N . LEU A 1 352 ? 1.375 36.832 0.281 1.00 29.58 352 LEU A N 1
ATOM 2821 C CA . LEU A 1 352 ? 0.674 37.569 1.334 1.00 29.58 352 LEU A CA 1
ATOM 2822 C C . LEU A 1 352 ? 1.463 37.424 2.635 1.00 29.58 352 LEU A C 1
ATOM 2824 O O . LEU A 1 352 ? 1.724 36.265 3.028 1.00 29.58 352 LEU A O 1
#

Secondary structure (DSSP, 8-state):
------HHHHHHHHHHHHHHHHHHHHHHHHTTS-----HHHHHHHHHHHHHHHHHHHHHHHSSPPSEEPPB-S-EEEEETTHHHHSSS--EEEEE---HHHHHHHHHHHHHHHHH--STTPPPPEEEE-SSHHHHHHHHHH-GGG-SEEEEESSS-TTTS---EEEEE-TTS-PPPPTT-----TTTTS-----TTTTTTT---S---TTHHHHHTSHHHHHHHHHHHHHHHHHT-TT-PPP--EEEEPPB--EE-THHHHHHHHHHHHHHHHHHHHHHHHHHHHHHHHHTTHHHHHHHTT--HHHHHHHHHHHHHHHHHHHHHHHHHHHHHHHHHHHHHHHHT--------